Protein AF-A0A8T4YR60-F1 (afdb_monomer_lite)

Radius of gyration: 20.24 Å; chains: 1; bounding box: 49×43×58 Å

Sequence (346 aa):
HLSTAISYYKVLTPQVLDALEYLKEKTPQYSIIATSGPYKRGGEGGGNSYGWWIEGFADRKCVATAYLRFLTYYDEREIAKKANILFSGTDVILNDFVMVGETFHAGVGNPEIGVNIGDFYESLLFFADDQTIITYDQGENITLKSIKDPFATRNSDNGSCVNVSYTLRNSLNLVKSIRILSNSTVEVSFEVPQANITKIFVPLFKSDFVDLKNCFKKSNTEIELEMITPMRAYVRLNMYVDYSGMVDVYVRPASEKERDFAILIFSNPDRALIRLRFVLPKLVDAFSSQVRYFNAYNLIKDLKIDYIMINVNRRRELEWFNCDKRNFSEVYENDEVAIFKVSLQS

Secondary structure (DSSP, 8-state):
-HHHHHHHH----HHHHHHHHHHHHHS-TT-EEEE---S-TT-TT-THHHHHHHHHTS--EEEE---GGG--SHHHHHHHHHHHHHTT-SEEEE-SSEEEEE-TTSSEEEEEEEEE-SSSEEEEEEEETTT-EEEETT--EEEGGGSSS-EEE---STT-EEEEEEEETTTEEEEEEEEEEETTEEEEEEE--S--EEEEEEEEEE-SSSEEEEEEEEETTEEEEEEE-TT--EEEEEEEEE-SSEEEEEEPPP-SS--EEEEEEEE--TT-EEEEEEE----S--S----EEEEHHHHHHHHT--EEEEETT-HHHHHHHHH-TTTEEEEEE-SSEEEEEE----

pLDDT: mean 87.58, std 12.61, range [34.94, 98.69]

Foldseek 3Di:
DVVVVVVVLPQDDVQLVVVLVCLQPPPDLAFEEEEQGFPDQVSRQVQVSSQCCNCPPSVYHYQYAHQLVVPDDPVNLVSNVLSLQLLQEQKWKAAQFKIWHALPLFQWPGIWIFTDQPRHTFTWKGWGQVPWWWAAPVRDIDGNNNQPDWDKDDDPPQSQKIWIWGDHPNFWTWIWMWGDPFNFKIKTKIFGQAGRTFKIKIWMFTDLNKFWPFWDPPDLFKIWTWIAGSVRDIKIKMKGKDWPADKGKDADGGDNPDGTGMMIMGGPQGRIMIMIMMGIDRNDDGPDGRMDMDGSLVSCVVVVHFKYKYFVVVVRSVSSLVSPPVQWDFPDDDNTMTMIGGDDDD

Structure (mmCIF, N/CA/C/O backbone):
data_AF-A0A8T4YR60-F1
#
_entry.id   AF-A0A8T4YR60-F1
#
loop_
_atom_site.group_PDB
_atom_site.id
_atom_site.type_symbol
_atom_site.label_atom_id
_atom_site.label_alt_id
_atom_site.label_comp_id
_atom_site.label_asym_id
_atom_site.label_entity_id
_atom_site.label_seq_id
_atom_site.pdbx_PDB_ins_code
_atom_site.Cartn_x
_atom_site.Cartn_y
_atom_site.Cartn_z
_atom_site.occupancy
_atom_site.B_iso_or_equiv
_atom_site.auth_seq_id
_atom_site.auth_comp_id
_atom_site.auth_asym_id
_atom_site.auth_atom_id
_atom_site.pdbx_PDB_model_num
ATOM 1 N N . HIS A 1 1 ? 16.837 -4.556 27.300 1.00 43.66 1 HIS A N 1
ATOM 2 C CA . HIS A 1 1 ? 15.677 -5.458 27.131 1.00 43.66 1 HIS A CA 1
ATOM 3 C C . HIS A 1 1 ? 14.407 -4.935 27.806 1.00 43.66 1 HIS A C 1
ATOM 5 O O . HIS A 1 1 ? 13.407 -4.833 27.111 1.00 43.66 1 HIS A O 1
ATOM 11 N N . LEU A 1 2 ? 14.419 -4.528 29.087 1.00 34.94 2 LEU A N 1
ATOM 12 C CA . LEU A 1 2 ? 13.216 -3.985 29.753 1.00 34.94 2 LEU A CA 1
ATOM 13 C C . LEU A 1 2 ? 12.741 -2.632 29.178 1.00 34.94 2 LEU A C 1
ATOM 15 O O . LEU A 1 2 ? 11.549 -2.427 28.989 1.00 34.94 2 LEU A O 1
ATOM 19 N N . SER A 1 3 ? 13.665 -1.730 28.831 1.00 37.44 3 SER A N 1
ATOM 20 C CA . SER A 1 3 ? 13.348 -0.424 28.223 1.00 37.44 3 SER A CA 1
ATOM 21 C C . SER A 1 3 ? 12.667 -0.542 26.853 1.00 37.44 3 SER A C 1
ATOM 23 O O . SER A 1 3 ? 11.757 0.223 26.553 1.00 37.44 3 SER A O 1
ATOM 25 N N . THR A 1 4 ? 13.060 -1.538 26.053 1.00 46.31 4 THR A N 1
ATOM 26 C CA . THR A 1 4 ? 12.449 -1.868 24.755 1.00 46.31 4 THR A CA 1
ATOM 27 C C . THR A 1 4 ? 11.047 -2.462 24.914 1.00 46.31 4 THR A C 1
ATOM 29 O O . THR A 1 4 ? 10.175 -2.208 24.092 1.00 46.31 4 THR A O 1
ATOM 32 N N . ALA A 1 5 ? 10.805 -3.225 25.986 1.00 40.12 5 ALA A N 1
ATOM 33 C CA . ALA A 1 5 ? 9.469 -3.716 26.313 1.00 40.12 5 ALA A CA 1
ATOM 34 C C . ALA A 1 5 ? 8.557 -2.567 26.784 1.00 40.12 5 ALA A C 1
ATOM 36 O O . ALA A 1 5 ? 7.432 -2.446 26.313 1.00 40.12 5 ALA A O 1
ATOM 37 N N . ILE A 1 6 ? 9.050 -1.663 27.640 1.00 48.44 6 ILE A N 1
ATOM 38 C CA . ILE A 1 6 ? 8.280 -0.504 28.130 1.00 48.44 6 ILE A CA 1
ATOM 39 C C . ILE A 1 6 ? 7.877 0.439 26.981 1.00 48.44 6 ILE A C 1
ATOM 41 O O . ILE A 1 6 ? 6.740 0.904 26.949 1.00 48.44 6 ILE A O 1
ATOM 45 N N . SER A 1 7 ? 8.756 0.698 26.005 1.00 51.03 7 SER A N 1
ATOM 46 C CA . SER A 1 7 ? 8.408 1.518 24.830 1.00 51.03 7 SER A CA 1
ATOM 47 C C . SER A 1 7 ? 7.420 0.831 23.875 1.00 51.03 7 SER A C 1
ATOM 49 O O . SER A 1 7 ? 6.633 1.510 23.206 1.00 51.03 7 SER A O 1
ATOM 51 N N . TYR A 1 8 ? 7.417 -0.506 23.836 1.00 48.44 8 TYR A N 1
ATOM 52 C CA . TYR A 1 8 ? 6.426 -1.292 23.102 1.00 48.44 8 TYR A CA 1
ATOM 53 C C . TYR A 1 8 ? 5.028 -1.152 23.732 1.00 48.44 8 TYR A C 1
ATOM 55 O O . TYR A 1 8 ? 4.068 -0.878 23.015 1.00 48.44 8 TYR A O 1
ATOM 63 N N . TYR A 1 9 ? 4.931 -1.209 25.068 1.00 52.56 9 TYR A N 1
ATOM 64 C CA . TYR A 1 9 ? 3.665 -1.078 25.810 1.00 52.56 9 TYR A CA 1
ATOM 65 C C . TYR A 1 9 ? 3.170 0.365 25.999 1.00 52.56 9 TYR A C 1
ATOM 67 O O . TYR A 1 9 ? 1.988 0.569 26.276 1.00 52.56 9 TYR A O 1
ATOM 75 N N . LYS A 1 10 ? 4.017 1.388 25.808 1.00 65.25 10 LYS A N 1
ATOM 76 C CA . LYS A 1 10 ? 3.586 2.798 25.797 1.00 65.25 10 LYS A CA 1
ATOM 77 C C . LYS A 1 10 ? 2.923 3.132 24.453 1.00 65.25 10 LYS A C 1
ATOM 79 O O . LYS A 1 10 ? 3.523 3.739 23.565 1.00 65.25 10 LYS A O 1
ATOM 84 N N . VAL A 1 11 ? 1.711 2.614 24.263 1.00 65.44 11 VAL A N 1
ATOM 85 C CA . VAL A 1 11 ? 0.865 2.857 23.080 1.00 65.44 11 VAL A CA 1
ATOM 86 C C . VAL A 1 11 ? 0.078 4.161 23.231 1.00 65.44 11 VAL A C 1
ATOM 88 O O . VAL A 1 11 ? -0.116 4.864 22.249 1.00 65.44 11 VAL A O 1
ATOM 91 N N . LEU A 1 12 ? -0.309 4.513 24.460 1.00 79.38 12 LEU A N 1
ATOM 92 C CA . LEU A 1 12 ? -1.018 5.752 24.769 1.00 79.38 12 LEU A CA 1
ATOM 93 C C . LEU A 1 12 ? -0.034 6.900 25.001 1.00 79.38 12 LEU A C 1
ATOM 95 O O . LEU A 1 12 ? 0.521 7.067 26.092 1.00 79.38 12 LEU A O 1
ATOM 99 N N . THR A 1 13 ? 0.202 7.684 23.960 1.00 88.88 13 THR A N 1
ATOM 100 C CA . THR A 1 13 ? 0.736 9.041 24.092 1.00 88.88 13 THR A CA 1
ATOM 101 C C . THR A 1 13 ? -0.398 9.995 24.495 1.00 88.88 13 THR A C 1
ATOM 103 O O . THR A 1 13 ? -1.572 9.635 24.361 1.00 88.88 13 THR A O 1
ATOM 106 N N . PRO A 1 14 ? -0.095 11.211 24.986 1.00 92.25 14 PRO A N 1
ATOM 107 C CA . PRO A 1 14 ? -1.121 12.231 25.207 1.00 92.25 14 PRO A CA 1
ATOM 108 C C . PRO A 1 14 ? -1.979 12.499 23.961 1.00 92.25 14 PRO A C 1
ATOM 110 O O . PRO A 1 14 ? -3.183 12.677 24.079 1.00 92.25 14 PRO A O 1
ATOM 113 N N . GLN A 1 15 ? -1.375 12.451 22.773 1.00 94.62 15 GLN A N 1
ATOM 114 C CA . GLN A 1 15 ? -2.047 12.641 21.488 1.00 94.62 15 GLN A C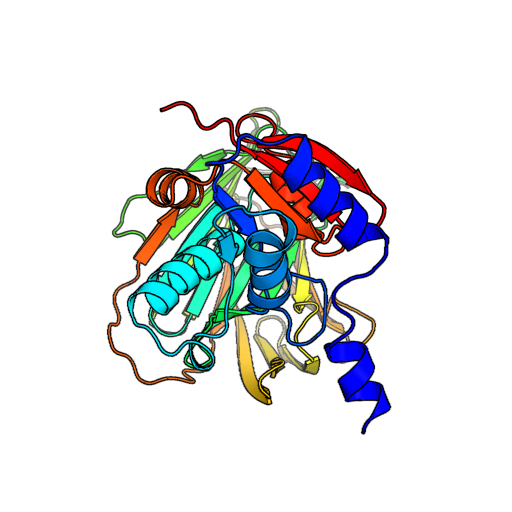A 1
ATOM 115 C C . GLN A 1 15 ? -3.031 11.505 21.183 1.00 94.62 15 GLN A C 1
ATOM 117 O O . GLN A 1 15 ? -4.158 11.747 20.759 1.00 94.62 15 GLN A O 1
ATOM 122 N N . VAL A 1 16 ? -2.638 10.252 21.423 1.00 93.31 16 VAL A N 1
ATOM 123 C CA . VAL A 1 16 ? -3.553 9.113 21.254 1.00 93.31 16 VAL A CA 1
ATOM 124 C C . VAL A 1 16 ? -4.690 9.176 22.275 1.00 93.31 16 VAL A C 1
ATOM 126 O O . VAL A 1 16 ? -5.826 8.870 21.927 1.00 93.31 16 VAL A O 1
ATOM 129 N N . LEU A 1 17 ? -4.413 9.590 23.517 1.00 94.69 17 LEU A N 1
ATOM 130 C CA . LEU A 1 17 ? -5.443 9.733 24.548 1.00 94.69 17 LEU A CA 1
ATOM 131 C C . LEU A 1 17 ? -6.484 10.801 24.178 1.00 94.69 17 LEU A C 1
ATOM 133 O O . LEU A 1 17 ? -7.673 10.515 24.253 1.00 94.69 17 LEU A O 1
ATOM 137 N N . ASP A 1 18 ? -6.047 11.972 23.710 1.00 97.00 18 ASP A N 1
ATOM 138 C CA . ASP A 1 18 ? -6.938 13.048 23.245 1.00 97.00 18 ASP A CA 1
ATOM 139 C C . ASP A 1 18 ? -7.837 12.579 22.082 1.00 97.00 18 ASP A C 1
ATOM 141 O O . ASP A 1 18 ? -9.048 12.801 22.073 1.00 97.00 18 ASP A O 1
ATOM 145 N N . ALA A 1 19 ? -7.283 11.806 21.141 1.00 97.38 19 ALA A N 1
ATOM 146 C CA . ALA A 1 19 ? -8.063 11.211 20.056 1.00 97.38 19 ALA A CA 1
ATOM 147 C C . ALA A 1 19 ? -9.109 10.192 20.559 1.00 97.38 19 ALA A C 1
ATOM 149 O O . ALA A 1 19 ? -10.226 10.123 20.040 1.00 97.38 19 ALA A O 1
ATOM 150 N N . LEU A 1 20 ? -8.775 9.396 21.580 1.00 97.38 20 LEU A N 1
ATOM 151 C CA . LEU A 1 20 ? -9.711 8.453 22.199 1.00 97.38 20 LEU A CA 1
ATOM 152 C C . LEU A 1 20 ? -10.821 9.173 22.981 1.00 97.38 20 LEU A C 1
ATOM 154 O O . LEU A 1 20 ? -11.972 8.732 22.945 1.00 97.38 20 LEU A O 1
ATOM 158 N N . GLU A 1 21 ? -10.506 10.282 23.655 1.00 97.94 21 GLU A N 1
ATOM 159 C CA . GLU A 1 21 ? -11.496 11.158 24.296 1.00 97.94 21 GLU A CA 1
ATOM 160 C C . GLU A 1 21 ? -12.444 11.763 23.257 1.00 97.94 21 GLU A C 1
ATOM 162 O O . GLU A 1 21 ? -13.665 11.686 23.421 1.00 97.94 21 GLU A O 1
ATOM 167 N N . TYR A 1 22 ? -11.915 12.238 22.125 1.00 98.44 22 TYR A N 1
ATOM 168 C CA . TYR A 1 22 ? -12.739 12.679 21.003 1.00 98.44 22 TYR A CA 1
ATOM 169 C C . TYR A 1 22 ? -13.700 11.577 20.535 1.00 98.44 22 TYR A C 1
ATOM 171 O O . TYR A 1 22 ? -14.902 11.825 20.412 1.00 98.44 22 TYR A O 1
ATOM 179 N N . LEU A 1 23 ? -13.212 10.349 20.307 1.00 98.25 23 LEU A N 1
ATOM 180 C CA . LEU A 1 23 ? -14.073 9.232 19.904 1.00 98.25 23 LEU A CA 1
ATOM 181 C C . LEU A 1 23 ? -15.193 8.997 20.922 1.00 98.25 23 LEU A C 1
ATOM 183 O O . LEU A 1 23 ? -16.357 8.864 20.539 1.00 98.25 23 LEU A O 1
ATOM 187 N N . LYS A 1 24 ? -14.859 9.001 22.212 1.00 98.06 24 LYS A N 1
ATOM 188 C CA . LYS A 1 24 ? -15.808 8.780 23.302 1.00 98.06 24 LYS A CA 1
ATOM 189 C C . LYS A 1 24 ? -16.906 9.841 23.362 1.00 98.06 24 LYS A C 1
ATOM 191 O O . LYS A 1 24 ? -18.072 9.496 23.553 1.00 98.06 24 LYS A O 1
ATOM 196 N N . GLU A 1 25 ? -16.542 11.111 23.207 1.00 98.12 25 GLU A N 1
ATOM 197 C CA . GLU A 1 25 ? -17.439 12.247 23.440 1.00 98.12 25 GLU A CA 1
ATOM 198 C C . GLU A 1 25 ? -18.157 12.752 22.185 1.00 98.12 25 GLU A C 1
ATOM 200 O O . GLU A 1 25 ? -19.231 13.350 22.289 1.00 98.12 25 GLU A O 1
ATOM 205 N N . LYS A 1 26 ? -17.558 12.573 21.002 1.00 98.19 26 LYS A N 1
ATOM 206 C CA . 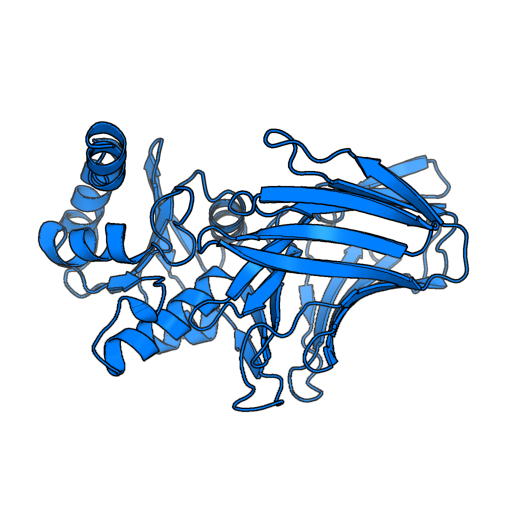LYS A 1 26 ? -18.001 13.214 19.751 1.00 98.19 26 LYS A CA 1
ATOM 207 C C . LYS A 1 26 ? -18.523 12.241 18.699 1.00 98.19 26 LYS A C 1
ATOM 209 O O . LYS A 1 26 ? -19.038 12.689 17.676 1.00 98.19 26 LYS A O 1
ATOM 214 N N . THR A 1 27 ? -18.454 10.931 18.941 1.00 98.19 27 THR A N 1
ATOM 215 C CA . THR A 1 27 ? -19.071 9.923 18.060 1.00 98.19 27 THR A CA 1
ATOM 216 C C . THR A 1 27 ? -20.282 9.264 18.727 1.00 98.19 27 THR A C 1
ATOM 218 O O . THR A 1 27 ? -20.291 9.119 19.952 1.00 98.19 27 THR A O 1
ATOM 221 N N . PRO A 1 28 ? -21.308 8.832 17.970 1.00 97.81 28 PRO A N 1
ATOM 222 C CA . PRO A 1 28 ? -22.412 8.040 18.515 1.00 97.81 28 PRO A CA 1
ATOM 223 C C . PRO A 1 28 ? -21.930 6.771 19.230 1.00 97.81 28 PRO A C 1
ATOM 225 O O . PRO A 1 28 ? -20.992 6.128 18.762 1.00 97.81 28 PRO A O 1
ATOM 228 N N . GLN A 1 29 ? -22.606 6.367 20.310 1.00 95.00 29 GLN A N 1
ATOM 229 C CA . GLN A 1 29 ? -22.195 5.231 21.152 1.00 95.00 29 GLN A CA 1
ATOM 230 C C . GLN A 1 29 ? -22.033 3.911 20.382 1.00 95.00 29 GLN A C 1
ATOM 232 O O . GLN A 1 29 ? -21.133 3.131 20.666 1.00 95.00 29 GLN A O 1
ATOM 237 N N . TYR A 1 30 ? -22.879 3.672 19.381 1.00 96.94 30 TYR A N 1
ATOM 238 C CA . TYR A 1 30 ? -22.865 2.435 18.596 1.00 96.94 30 TYR A CA 1
ATOM 239 C C . TYR A 1 30 ? -21.970 2.498 17.356 1.00 96.94 30 TYR A C 1
ATOM 241 O O . TYR A 1 30 ? -22.046 1.599 16.520 1.00 96.94 30 TYR A O 1
ATOM 249 N N . SER A 1 31 ? -21.151 3.545 17.226 1.00 98.12 31 SER A N 1
ATOM 250 C CA . SER A 1 31 ? -20.260 3.686 16.075 1.00 98.12 31 SER A CA 1
ATOM 251 C C . SER A 1 31 ? -19.199 2.590 16.071 1.00 98.12 31 SER A C 1
ATOM 253 O O . SER A 1 31 ? -18.612 2.285 17.114 1.00 98.12 31 SER A O 1
ATOM 255 N N . ILE A 1 32 ? -18.911 2.041 14.894 1.00 98.50 32 ILE A N 1
ATOM 256 C CA . ILE A 1 32 ? -17.810 1.099 14.688 1.00 98.50 32 ILE A CA 1
ATOM 257 C C . ILE A 1 32 ? -16.599 1.854 14.145 1.00 98.50 32 ILE A C 1
ATOM 259 O O . ILE A 1 32 ? -16.685 2.549 13.129 1.00 98.50 32 ILE A O 1
ATOM 263 N N . ILE A 1 33 ? -15.459 1.694 14.816 1.00 98.50 33 ILE A N 1
ATOM 264 C CA . ILE A 1 33 ? -14.211 2.382 14.479 1.00 98.50 33 ILE A CA 1
ATOM 265 C C . ILE A 1 33 ? -13.226 1.386 13.872 1.00 98.50 33 ILE A C 1
ATOM 267 O O . ILE A 1 33 ? -12.900 0.378 14.500 1.00 98.50 33 ILE A O 1
ATOM 271 N N . ALA A 1 34 ? -12.703 1.670 12.683 1.00 98.25 34 ALA A N 1
ATOM 272 C CA . ALA A 1 34 ? -11.615 0.890 12.105 1.00 98.25 34 ALA A CA 1
ATOM 273 C C . ALA A 1 34 ? -10.247 1.522 12.376 1.00 98.25 34 ALA A C 1
ATOM 275 O O . ALA A 1 34 ? -10.118 2.746 12.366 1.00 98.25 34 ALA A O 1
ATOM 276 N N . THR A 1 35 ? -9.210 0.707 12.579 1.00 97.06 35 THR A N 1
ATOM 277 C CA . THR A 1 35 ? -7.840 1.215 12.748 1.00 97.06 35 THR A CA 1
ATOM 278 C C . THR A 1 35 ? -6.760 0.261 12.240 1.00 97.06 35 THR A C 1
ATOM 280 O O . THR A 1 35 ? -6.847 -0.959 12.390 1.00 97.06 35 THR A O 1
ATOM 283 N N . SER A 1 36 ? -5.698 0.834 11.676 1.00 93.12 36 SER A N 1
ATOM 284 C CA . SER A 1 36 ? -4.462 0.133 11.316 1.00 93.12 36 SER A CA 1
ATOM 285 C C . SER A 1 36 ? -3.388 0.199 12.406 1.00 93.12 36 SER A C 1
ATOM 287 O O . SER A 1 36 ? -2.369 -0.486 12.303 1.00 93.12 36 SER A O 1
ATOM 289 N N . GLY A 1 37 ? -3.626 0.968 13.475 1.00 89.94 37 GLY A N 1
ATOM 290 C CA . GLY A 1 37 ? -2.743 1.058 14.634 1.00 89.94 37 GLY A CA 1
ATOM 291 C C . GLY A 1 37 ? -1.618 2.090 14.519 1.00 89.94 37 GLY A C 1
ATOM 292 O O . GLY A 1 37 ? -1.566 2.895 13.583 1.00 89.94 37 GLY A O 1
ATOM 293 N N . PRO A 1 38 ? -0.676 2.072 15.476 1.00 87.06 38 PRO A N 1
ATOM 294 C CA . PRO A 1 38 ? 0.420 3.027 15.527 1.00 87.06 38 PRO A CA 1
ATOM 295 C C . PRO A 1 38 ? 1.409 2.821 14.374 1.00 87.06 38 PRO A C 1
ATOM 297 O O . PRO A 1 38 ? 1.511 1.738 13.787 1.00 87.06 38 PRO A O 1
ATOM 300 N N . TYR A 1 39 ? 2.201 3.854 14.092 1.00 82.62 39 TYR A N 1
ATOM 301 C CA . TYR A 1 39 ? 3.357 3.759 13.203 1.00 82.62 39 TYR A CA 1
ATOM 302 C C . TYR A 1 39 ? 4.584 3.266 13.988 1.00 82.62 39 TYR A C 1
ATOM 304 O O . TYR A 1 39 ? 5.411 4.043 14.463 1.00 82.62 39 TYR A O 1
ATOM 312 N N . LYS A 1 40 ? 4.670 1.950 14.203 1.00 77.19 40 LYS A N 1
ATOM 313 C CA . LYS A 1 40 ? 5.789 1.298 14.904 1.00 77.19 40 LYS A CA 1
ATOM 314 C C . LYS A 1 40 ? 6.308 0.128 14.074 1.00 77.19 40 LYS A C 1
ATOM 316 O O . LYS A 1 40 ? 5.535 -0.557 13.414 1.00 77.19 40 LYS A O 1
ATOM 321 N N . ARG A 1 41 ? 7.614 -0.136 14.129 1.00 67.06 41 ARG A N 1
ATOM 322 C CA . ARG A 1 41 ? 8.210 -1.313 13.481 1.00 67.06 41 ARG A CA 1
ATOM 323 C C . ARG A 1 41 ? 7.619 -2.595 14.085 1.00 67.06 41 ARG A C 1
ATOM 325 O O . ARG A 1 41 ? 7.610 -2.737 15.306 1.00 67.06 41 ARG A O 1
ATOM 332 N N . GLY A 1 42 ? 7.110 -3.496 13.241 1.00 62.22 42 GLY A N 1
ATOM 333 C CA . GLY A 1 42 ? 6.258 -4.615 13.680 1.00 62.22 42 GLY A CA 1
ATOM 334 C C . GLY A 1 42 ? 4.817 -4.221 14.001 1.00 62.22 42 GLY A C 1
ATOM 335 O O . GLY A 1 42 ? 4.153 -4.924 14.756 1.00 62.22 42 GLY A O 1
ATOM 336 N N . GLY A 1 43 ? 4.370 -3.075 13.481 1.00 57.97 43 GLY A N 1
ATOM 337 C CA . GLY A 1 43 ? 3.017 -2.547 13.617 1.00 57.97 43 GLY A CA 1
ATOM 338 C C . GLY A 1 43 ? 2.160 -2.667 12.353 1.00 57.97 43 GLY A C 1
ATOM 339 O O . GLY A 1 43 ? 0.980 -2.324 12.418 1.00 57.97 43 GLY A O 1
ATOM 340 N N . GLU A 1 44 ? 2.680 -3.152 11.217 1.00 60.28 44 GLU A N 1
ATOM 341 C CA . GLU A 1 44 ? 1.805 -3.712 10.170 1.00 60.28 44 GLU A CA 1
ATOM 342 C C . GLU A 1 44 ? 1.059 -4.894 10.799 1.00 60.28 44 GLU A C 1
ATOM 344 O O . GLU A 1 44 ? 1.680 -5.718 11.447 1.00 60.28 44 GLU A O 1
ATOM 349 N N . GLY A 1 45 ? -0.275 -4.916 10.784 1.00 61.19 45 GLY A N 1
ATOM 350 C CA . GLY A 1 45 ? -1.019 -5.886 11.604 1.00 61.19 45 GLY A CA 1
ATOM 351 C C . GLY A 1 45 ? -0.921 -5.651 13.125 1.00 61.19 45 GLY A C 1
ATOM 352 O O . GLY A 1 45 ? -1.190 -6.556 13.909 1.00 61.19 45 GLY A O 1
ATOM 353 N N . GLY A 1 46 ? -0.528 -4.453 13.572 1.00 73.50 46 GLY A N 1
ATOM 354 C CA . GLY A 1 46 ? -0.495 -4.040 14.982 1.00 73.50 46 GLY A CA 1
ATOM 355 C C . GLY A 1 46 ? -1.706 -3.211 15.426 1.00 73.50 46 GLY A C 1
ATOM 356 O O . GLY A 1 46 ? -1.700 -2.688 16.546 1.00 73.50 46 GLY A O 1
ATOM 357 N N . GLY A 1 47 ? -2.728 -3.074 14.572 1.00 74.12 47 GLY A N 1
ATOM 358 C CA . GLY A 1 47 ? -3.971 -2.338 14.825 1.00 74.12 47 GLY A CA 1
ATOM 359 C C . GLY A 1 47 ? -4.613 -2.650 16.168 1.00 74.12 47 GLY A C 1
ATOM 360 O O . GLY A 1 47 ? -5.061 -1.732 16.852 1.00 74.12 47 GLY A O 1
ATOM 361 N N . ASN A 1 48 ? -4.566 -3.915 16.595 1.00 83.12 48 ASN A N 1
ATOM 362 C CA . ASN A 1 48 ? -5.076 -4.366 17.894 1.00 83.12 48 ASN A CA 1
ATOM 363 C C . ASN A 1 48 ? -4.589 -3.527 19.082 1.00 83.12 48 ASN A C 1
ATOM 365 O O . ASN A 1 48 ? -5.318 -3.370 20.056 1.00 83.12 48 ASN A O 1
ATOM 369 N N . SER A 1 49 ? -3.387 -2.951 19.002 1.00 86.12 49 SER A N 1
ATOM 370 C CA . SER A 1 49 ? -2.871 -2.095 20.071 1.00 86.12 49 SER A CA 1
ATOM 371 C C . SER A 1 49 ? -3.692 -0.817 20.267 1.00 86.12 49 SER A C 1
ATOM 373 O O . SER A 1 49 ? -3.911 -0.437 21.412 1.00 86.12 49 SER A O 1
ATOM 375 N N . TYR A 1 50 ? -4.183 -0.175 19.200 1.00 91.69 50 TYR A N 1
ATOM 376 C CA . TYR A 1 50 ? -5.184 0.896 19.312 1.00 91.69 50 TYR A CA 1
ATOM 377 C C . TYR A 1 50 ? -6.584 0.321 19.547 1.00 91.69 50 TYR A C 1
ATOM 379 O O . TYR A 1 50 ? -7.332 0.878 20.347 1.00 91.69 50 TYR A O 1
ATOM 387 N N . GLY A 1 51 ? -6.912 -0.818 18.927 1.00 92.56 51 GLY A N 1
ATOM 388 C CA . GLY A 1 51 ? -8.215 -1.474 19.065 1.00 92.56 51 GLY A CA 1
ATOM 389 C C . GLY A 1 51 ? -8.632 -1.728 20.516 1.00 92.56 51 GLY A C 1
ATOM 390 O O . GLY A 1 51 ? -9.736 -1.354 20.898 1.00 92.56 51 GLY A O 1
ATOM 391 N N . TRP A 1 52 ? -7.727 -2.238 21.361 1.00 90.88 52 TRP A N 1
ATOM 392 C CA . TRP A 1 52 ? -8.009 -2.456 22.787 1.00 90.88 52 TRP A CA 1
ATOM 393 C C . TRP A 1 52 ? -8.400 -1.182 23.540 1.00 90.88 52 TRP A C 1
ATOM 395 O O . TRP A 1 52 ? -9.245 -1.226 24.432 1.00 90.88 52 TRP A O 1
ATOM 405 N N . TRP A 1 53 ? -7.802 -0.040 23.196 1.00 93.88 53 TRP A N 1
ATOM 406 C CA . TRP A 1 53 ? -8.119 1.234 23.841 1.00 93.88 53 TRP A CA 1
ATOM 407 C C . TRP A 1 53 ? -9.385 1.871 23.277 1.00 93.88 53 TRP A C 1
ATOM 409 O O . TRP A 1 53 ? -10.138 2.487 24.026 1.00 93.88 53 TRP A O 1
ATOM 419 N N . ILE A 1 54 ? -9.664 1.688 21.988 1.00 96.50 54 ILE A N 1
ATOM 420 C CA . ILE A 1 54 ? -10.936 2.103 21.390 1.00 96.50 54 ILE A CA 1
ATOM 421 C C . ILE A 1 54 ? -12.099 1.366 22.075 1.00 96.50 54 ILE A C 1
ATOM 423 O O . ILE A 1 54 ? -13.064 2.000 22.500 1.00 96.50 54 ILE A O 1
ATOM 427 N N . GLU A 1 55 ? -11.978 0.051 22.258 1.00 95.75 55 GLU A N 1
ATOM 428 C CA . GLU A 1 55 ? -13.016 -0.752 22.912 1.00 95.75 55 GLU A CA 1
ATOM 429 C C . GLU A 1 55 ? -13.089 -0.487 24.417 1.00 95.75 55 GLU A C 1
ATOM 431 O O . GLU A 1 55 ? -14.169 -0.246 24.947 1.00 95.75 55 GLU A O 1
ATOM 436 N N . GLY A 1 56 ? -11.949 -0.479 25.111 1.00 94.25 56 GLY A N 1
ATOM 437 C CA . GLY A 1 56 ? -11.919 -0.370 26.570 1.00 94.25 56 GLY A CA 1
ATOM 438 C C . GLY A 1 56 ? -12.097 1.048 27.120 1.00 94.25 56 GLY A C 1
ATOM 439 O O . GLY A 1 56 ? -12.746 1.225 28.148 1.00 94.25 56 GLY A O 1
ATOM 440 N N . PHE A 1 57 ? -11.506 2.064 26.482 1.00 95.06 57 PHE A N 1
ATOM 441 C CA . PHE A 1 57 ? -11.531 3.448 26.980 1.00 95.06 57 PHE A CA 1
ATOM 442 C C . PHE A 1 57 ? -12.612 4.294 26.305 1.00 95.06 57 PHE A C 1
ATOM 444 O O . PHE A 1 57 ? -13.357 5.002 26.994 1.00 95.06 57 PHE A O 1
ATOM 451 N N . ALA A 1 58 ? -12.686 4.235 24.971 1.00 96.62 58 ALA A N 1
ATOM 452 C CA . ALA A 1 58 ? -13.654 5.021 24.210 1.00 96.62 58 ALA A CA 1
ATOM 453 C C . ALA A 1 58 ? -15.049 4.375 24.160 1.00 96.62 58 ALA A C 1
ATOM 455 O O . ALA A 1 58 ? -16.001 5.055 23.779 1.00 96.62 58 ALA A O 1
ATOM 456 N N . ASP A 1 59 ? -15.181 3.114 24.592 1.00 97.06 59 ASP A N 1
ATOM 457 C CA . ASP A 1 59 ? -16.433 2.345 24.596 1.00 97.06 59 ASP A CA 1
ATOM 458 C C . ASP A 1 59 ? -17.066 2.301 23.194 1.00 97.06 59 ASP A C 1
ATOM 460 O O . ASP A 1 59 ? -18.221 2.679 22.983 1.00 97.06 59 ASP A O 1
ATOM 464 N N . ARG A 1 60 ? -16.259 1.937 22.187 1.00 97.94 60 ARG A N 1
ATOM 465 C CA . ARG A 1 60 ? -16.691 1.755 20.793 1.00 97.94 60 ARG A CA 1
ATOM 466 C C . ARG A 1 60 ? -16.217 0.417 20.262 1.00 97.94 60 ARG A C 1
ATOM 468 O O . ARG A 1 60 ? -15.081 0.031 20.502 1.00 97.94 60 ARG A O 1
ATOM 475 N N . LYS A 1 61 ? -17.049 -0.260 19.470 1.00 97.19 61 LYS A N 1
ATOM 476 C CA . LYS A 1 61 ? -16.634 -1.491 18.786 1.00 97.19 61 LYS A CA 1
ATOM 477 C C . LYS A 1 61 ? -15.506 -1.186 17.801 1.00 97.19 61 LYS A C 1
ATOM 479 O O . LYS A 1 61 ? -15.604 -0.207 17.054 1.00 97.19 61 LYS A O 1
ATOM 484 N N . CYS A 1 62 ? -14.486 -2.043 17.746 1.00 96.88 62 CYS A N 1
ATOM 485 C CA . CYS A 1 62 ? -13.354 -1.836 16.856 1.00 96.88 62 CYS A CA 1
ATOM 486 C C . CYS A 1 62 ? -13.223 -2.912 15.767 1.00 96.88 62 CYS A C 1
ATOM 488 O O . CYS A 1 62 ? -13.546 -4.084 15.950 1.00 96.88 62 CYS A O 1
ATOM 490 N N . VAL A 1 63 ? -12.730 -2.489 14.604 1.00 97.38 63 VAL A N 1
ATOM 491 C CA . VAL A 1 63 ? -12.246 -3.344 13.519 1.00 97.38 63 VAL A CA 1
ATOM 492 C C . VAL A 1 63 ? -10.775 -3.009 13.295 1.00 97.38 63 VAL A C 1
ATOM 494 O O . VAL A 1 63 ? -10.440 -1.987 12.700 1.00 97.38 63 VAL A O 1
ATOM 497 N N . ALA A 1 64 ? -9.879 -3.854 13.788 1.00 95.50 64 ALA A N 1
ATOM 498 C CA . ALA A 1 64 ? -8.453 -3.556 13.801 1.00 95.50 64 ALA A CA 1
ATOM 499 C C . ALA A 1 64 ? -7.643 -4.522 12.933 1.00 95.50 64 ALA A C 1
ATOM 501 O O . ALA A 1 64 ? -7.973 -5.705 12.820 1.00 95.50 64 ALA A O 1
ATOM 502 N N . THR A 1 65 ? -6.558 -4.023 12.334 1.00 94.19 65 THR A N 1
ATOM 503 C CA . THR A 1 65 ? -5.555 -4.898 11.715 1.00 94.19 65 THR A CA 1
ATOM 504 C C . THR A 1 65 ? -4.861 -5.746 12.781 1.00 94.19 65 THR A C 1
ATOM 506 O O . THR A 1 65 ? -4.604 -5.287 13.899 1.00 94.19 65 THR A O 1
ATOM 509 N N . ALA A 1 66 ? -4.539 -6.992 12.438 1.00 91.50 66 ALA A N 1
ATOM 510 C CA . ALA A 1 66 ? -3.882 -7.921 13.350 1.00 91.50 66 ALA A CA 1
ATOM 511 C C . ALA A 1 66 ? -3.026 -8.951 12.607 1.00 91.50 66 ALA A C 1
ATOM 513 O O . ALA A 1 66 ? -3.449 -9.490 11.580 1.00 91.50 66 ALA A O 1
ATOM 514 N N . TYR A 1 67 ? -1.891 -9.330 13.192 1.00 90.25 67 TYR A N 1
ATOM 515 C CA . TYR A 1 67 ? -1.266 -10.623 12.915 1.00 90.25 67 TYR A CA 1
ATOM 516 C C . TYR A 1 67 ? -2.161 -11.743 13.459 1.00 90.25 67 TYR A C 1
ATOM 518 O O . TYR A 1 67 ? -2.382 -11.848 14.671 1.00 90.25 67 TYR A O 1
ATOM 526 N N . LEU A 1 68 ? -2.692 -12.592 12.573 1.00 91.38 68 LEU A N 1
ATOM 527 C CA . LEU A 1 68 ? -3.724 -13.562 12.958 1.00 91.38 68 LEU A CA 1
ATOM 528 C C . LEU A 1 68 ? -3.216 -14.636 13.927 1.00 91.38 68 LEU A C 1
ATOM 530 O O . LEU A 1 68 ? -4.044 -15.306 14.540 1.00 91.38 68 LEU A O 1
ATOM 534 N N . ARG A 1 69 ? -1.895 -14.819 14.077 1.00 87.88 69 ARG A N 1
ATOM 535 C CA . ARG A 1 69 ? -1.318 -15.732 15.078 1.00 87.88 69 ARG A CA 1
ATOM 536 C C . ARG A 1 69 ? -1.523 -15.270 16.522 1.00 87.88 69 ARG A C 1
ATOM 538 O O . ARG A 1 69 ? -1.377 -16.081 17.429 1.00 87.88 69 ARG A O 1
ATOM 545 N N . PHE A 1 70 ? -1.830 -13.990 16.742 1.00 87.62 70 PHE A N 1
ATOM 546 C CA . PHE A 1 70 ? -2.100 -13.438 18.075 1.00 87.62 70 PHE A CA 1
ATOM 547 C C . PHE A 1 70 ? -3.586 -13.450 18.443 1.00 87.62 70 PHE A C 1
ATOM 549 O O . PHE A 1 70 ? -3.942 -13.033 19.541 1.00 87.62 70 PHE A O 1
ATOM 556 N N . LEU A 1 71 ? -4.448 -13.927 17.544 1.00 90.94 71 LEU A N 1
ATOM 557 C CA . LEU A 1 71 ? -5.887 -14.022 17.756 1.00 90.94 71 LEU A CA 1
ATOM 558 C C . LEU A 1 71 ? -6.287 -15.480 17.954 1.00 90.94 71 LEU A C 1
ATOM 560 O O . LEU A 1 71 ? -5.911 -16.352 17.168 1.00 90.94 71 LEU A O 1
ATOM 564 N N . THR A 1 72 ? -7.061 -15.738 19.007 1.00 90.44 72 THR A N 1
ATOM 565 C CA . THR A 1 72 ? -7.476 -17.103 19.364 1.00 90.44 72 THR A CA 1
ATOM 566 C C . THR A 1 72 ? -8.799 -17.469 18.701 1.00 90.44 72 THR A C 1
ATOM 568 O O . THR A 1 72 ? -8.958 -18.595 18.225 1.00 90.44 72 THR A O 1
ATOM 571 N N . TYR A 1 73 ? -9.743 -16.528 18.634 1.00 92.06 73 TYR A N 1
ATOM 572 C CA . TYR A 1 73 ? -11.103 -16.811 18.189 1.00 92.06 73 TYR A CA 1
ATOM 573 C C . TYR A 1 73 ? -11.267 -16.645 16.675 1.00 92.06 73 TYR A C 1
ATOM 575 O O . TYR A 1 73 ? -10.638 -15.803 16.032 1.00 92.06 73 TYR A O 1
ATOM 583 N N . TYR A 1 74 ? -12.088 -17.509 16.076 1.00 93.38 74 TYR A N 1
ATOM 584 C CA . TYR A 1 74 ? -12.263 -17.562 14.623 1.00 93.38 74 TYR A CA 1
ATOM 585 C C . TYR A 1 74 ? -12.883 -16.275 14.066 1.00 93.38 74 TYR A C 1
ATOM 587 O O . TYR A 1 74 ? -12.408 -15.741 13.070 1.00 93.38 74 TYR A O 1
ATOM 595 N N . ASP A 1 75 ? -13.917 -15.765 14.722 1.00 93.69 75 ASP A N 1
ATOM 596 C CA . ASP A 1 75 ? -14.610 -14.531 14.363 1.00 93.69 75 ASP A CA 1
ATOM 597 C C . ASP A 1 75 ? -13.696 -13.301 14.447 1.00 93.69 75 ASP A C 1
ATOM 599 O O . ASP A 1 75 ? -13.674 -12.503 13.508 1.00 93.69 75 ASP A O 1
ATOM 603 N N . GLU A 1 76 ? -12.867 -13.194 15.491 1.00 92.19 76 GLU A N 1
ATOM 604 C CA . GLU A 1 76 ? -11.826 -12.159 15.584 1.00 92.19 76 GLU A CA 1
ATOM 605 C C . GLU A 1 76 ? -10.856 -12.235 14.400 1.00 92.19 76 GLU A C 1
ATOM 607 O O . GLU A 1 76 ? -10.541 -11.221 13.773 1.00 92.19 76 GLU A O 1
ATOM 612 N N . ARG A 1 77 ? -10.406 -13.447 14.045 1.00 94.12 77 ARG A N 1
ATOM 613 C CA . ARG A 1 77 ? -9.505 -13.661 12.903 1.00 94.12 77 ARG A CA 1
ATOM 614 C C . ARG A 1 77 ? -10.156 -13.268 11.580 1.00 94.12 77 ARG A C 1
ATOM 616 O O . ARG A 1 77 ? -9.483 -12.684 10.735 1.00 94.12 77 ARG A O 1
ATOM 623 N N . GLU A 1 78 ? -11.439 -13.557 11.379 1.00 94.44 78 GLU A N 1
ATOM 624 C CA . GLU A 1 78 ? -12.155 -13.162 10.161 1.00 94.44 78 GLU A CA 1
ATOM 625 C C . GLU A 1 78 ? -12.338 -11.641 10.058 1.00 94.44 78 GLU A C 1
ATOM 627 O O . GLU A 1 78 ? -12.178 -11.078 8.972 1.00 94.44 78 GLU A O 1
ATOM 632 N N . ILE A 1 79 ? -12.607 -10.955 11.174 1.00 95.06 79 ILE A N 1
ATOM 633 C CA . ILE A 1 79 ? -12.668 -9.485 11.212 1.00 95.06 79 ILE A CA 1
ATOM 634 C C . ILE A 1 79 ? -11.290 -8.893 10.903 1.00 95.06 79 ILE A C 1
ATOM 636 O O . ILE A 1 79 ? -11.176 -8.035 10.026 1.00 95.06 79 ILE A O 1
ATOM 640 N N . ALA A 1 80 ? -10.237 -9.392 11.551 1.00 94.88 80 ALA A N 1
ATOM 641 C CA . ALA A 1 80 ? -8.876 -8.919 11.332 1.00 94.88 80 ALA A CA 1
ATOM 642 C C . ALA A 1 80 ? -8.388 -9.156 9.897 1.00 94.88 80 ALA A C 1
ATOM 644 O O . ALA A 1 80 ? -7.762 -8.274 9.321 1.00 94.88 80 ALA A O 1
ATOM 645 N N . LYS A 1 81 ? -8.718 -10.293 9.266 1.00 94.25 81 LYS A N 1
ATOM 646 C CA . LYS A 1 81 ? -8.422 -10.530 7.839 1.00 94.25 81 LYS A CA 1
ATOM 647 C C . LYS A 1 81 ? -9.010 -9.435 6.955 1.00 94.25 81 LYS A C 1
ATOM 649 O O . LYS A 1 81 ? -8.317 -8.911 6.088 1.00 94.25 81 LYS A O 1
ATOM 654 N N . LYS A 1 82 ? -10.279 -9.083 7.178 1.00 95.62 82 LYS A N 1
ATOM 655 C CA . LYS A 1 82 ? -10.950 -8.027 6.412 1.00 95.62 82 LYS A CA 1
ATOM 656 C C . LYS A 1 82 ? -10.347 -6.652 6.697 1.00 95.62 82 LYS A C 1
ATOM 658 O O . LYS A 1 82 ? -10.170 -5.884 5.760 1.00 95.62 82 LYS A O 1
ATOM 663 N N . ALA A 1 83 ? -9.988 -6.364 7.948 1.00 95.81 83 ALA A N 1
ATOM 664 C CA . ALA A 1 83 ? -9.294 -5.133 8.317 1.00 95.81 83 ALA A CA 1
ATOM 665 C C . ALA A 1 83 ? -7.914 -5.034 7.646 1.00 95.81 83 ALA A C 1
ATOM 667 O O . ALA A 1 83 ? -7.577 -4.000 7.082 1.00 95.81 83 ALA A O 1
ATOM 668 N N . ASN A 1 84 ? -7.139 -6.122 7.648 1.00 94.81 84 ASN A N 1
ATOM 669 C CA . ASN A 1 84 ? -5.835 -6.186 6.990 1.00 94.81 84 ASN A CA 1
ATOM 670 C C . ASN A 1 84 ? -5.964 -5.847 5.501 1.00 94.81 84 ASN A C 1
ATOM 672 O O . ASN A 1 84 ? -5.234 -4.988 5.027 1.00 94.81 84 ASN A O 1
ATOM 676 N N . ILE A 1 85 ? -6.941 -6.448 4.807 1.00 94.69 85 ILE A N 1
ATOM 677 C CA . ILE A 1 85 ? -7.231 -6.158 3.393 1.00 94.69 85 ILE A CA 1
ATOM 678 C C . ILE A 1 85 ? -7.680 -4.701 3.205 1.00 94.69 85 ILE A C 1
ATOM 680 O O . ILE A 1 85 ? -7.201 -4.033 2.295 1.00 94.69 85 ILE A O 1
ATOM 684 N N . LEU A 1 86 ? -8.573 -4.190 4.061 1.00 95.31 86 LEU A N 1
ATOM 685 C CA . LEU A 1 86 ? -9.069 -2.811 3.995 1.00 95.31 86 LEU A CA 1
ATOM 686 C C . LEU A 1 86 ? -7.925 -1.788 4.007 1.00 95.31 86 LEU A C 1
ATOM 688 O O . LEU A 1 86 ? -7.912 -0.868 3.194 1.00 95.31 86 LEU A O 1
ATOM 692 N N . PHE A 1 87 ? -6.964 -1.947 4.917 1.00 94.12 87 PHE A N 1
ATOM 693 C CA . PHE A 1 87 ? -5.850 -1.008 5.057 1.00 94.12 87 PHE A CA 1
ATOM 694 C C . PHE A 1 87 ? -4.703 -1.253 4.064 1.00 94.12 87 PHE A C 1
ATOM 696 O O . PHE A 1 87 ? -3.715 -0.524 4.102 1.00 94.12 87 PHE A O 1
ATOM 703 N N . SER A 1 88 ? -4.818 -2.230 3.157 1.00 92.75 88 SER A N 1
ATOM 704 C CA . SER A 1 88 ? -3.848 -2.442 2.072 1.00 92.75 88 SER A CA 1
ATOM 705 C C . SER A 1 88 ? -4.076 -1.540 0.856 1.00 92.75 88 SER A C 1
ATOM 707 O O . SER A 1 88 ? -3.151 -1.352 0.071 1.00 92.75 88 SER A O 1
ATOM 709 N N . GLY A 1 89 ? -5.275 -0.980 0.679 1.00 92.44 89 GLY A N 1
ATOM 710 C CA . GLY A 1 89 ? -5.579 -0.062 -0.420 1.00 92.44 89 GLY A CA 1
ATOM 711 C C . GLY A 1 89 ? -7.059 -0.038 -0.793 1.00 92.44 89 GLY A C 1
ATOM 712 O O . GLY A 1 89 ? -7.871 -0.772 -0.234 1.00 92.44 89 GLY A O 1
ATOM 713 N N . THR A 1 90 ? -7.415 0.801 -1.768 1.00 91.06 90 THR A N 1
ATOM 714 C CA . THR A 1 90 ? -8.797 0.910 -2.270 1.00 91.06 90 THR A CA 1
ATOM 715 C C . THR A 1 90 ? -9.224 -0.343 -3.027 1.00 91.06 90 THR A C 1
ATOM 717 O O . THR A 1 90 ? -10.320 -0.872 -2.813 1.00 91.06 90 THR A O 1
ATOM 720 N N . ASP A 1 91 ? -8.344 -0.810 -3.907 1.00 90.94 91 ASP A N 1
ATOM 721 C CA . ASP A 1 91 ? -8.524 -1.987 -4.742 1.00 90.94 91 ASP A CA 1
ATOM 722 C C . ASP A 1 91 ? -7.409 -2.978 -4.426 1.00 90.94 91 ASP A C 1
ATOM 724 O O . ASP A 1 91 ? -6.228 -2.663 -4.568 1.00 90.94 91 ASP A O 1
ATOM 728 N N . VAL A 1 92 ? -7.781 -4.176 -3.980 1.00 93.00 92 VAL A N 1
ATOM 729 C CA . VAL A 1 92 ? -6.822 -5.188 -3.534 1.00 93.00 92 VAL A CA 1
ATOM 730 C C . VAL A 1 92 ? -7.030 -6.469 -4.321 1.00 93.00 92 VAL A C 1
ATOM 732 O O . VAL A 1 92 ? -8.127 -7.029 -4.332 1.00 93.00 92 VAL A O 1
ATOM 735 N N . ILE A 1 93 ? -5.966 -6.955 -4.954 1.00 93.00 93 ILE A N 1
ATOM 736 C CA . ILE A 1 93 ? -5.915 -8.289 -5.556 1.00 93.00 93 ILE A CA 1
ATOM 737 C C . ILE A 1 93 ? -4.959 -9.158 -4.757 1.00 93.00 93 ILE A C 1
ATOM 739 O O . ILE A 1 93 ? -3.854 -8.739 -4.421 1.00 93.00 93 ILE A O 1
ATOM 743 N N . LEU A 1 94 ? -5.377 -10.376 -4.435 1.00 93.69 94 LEU A N 1
ATOM 744 C CA . LEU A 1 94 ? -4.547 -11.308 -3.684 1.00 93.69 94 LEU A CA 1
ATOM 745 C C . LEU A 1 94 ? -4.816 -12.755 -4.068 1.00 93.69 94 LEU A C 1
ATOM 747 O O . LEU A 1 94 ? -5.906 -13.120 -4.503 1.00 93.69 94 LEU A O 1
ATOM 751 N N . ASN A 1 95 ? -3.822 -13.595 -3.853 1.00 93.00 95 ASN A N 1
ATOM 752 C CA . ASN A 1 95 ? -3.972 -15.039 -3.722 1.00 93.00 95 ASN A CA 1
ATOM 753 C C . ASN A 1 95 ? -3.298 -15.449 -2.409 1.00 93.00 95 ASN A C 1
ATOM 755 O O . ASN A 1 95 ? -2.905 -14.589 -1.633 1.00 93.00 95 ASN A O 1
ATOM 759 N N . ASP A 1 96 ? -3.115 -16.740 -2.164 1.00 92.25 96 ASP A N 1
ATOM 760 C CA . ASP A 1 96 ? -2.548 -17.206 -0.898 1.00 92.25 96 ASP A CA 1
ATOM 761 C C . ASP A 1 96 ? -1.088 -16.809 -0.634 1.00 92.25 96 ASP A C 1
ATOM 763 O O . ASP A 1 96 ? -0.630 -16.949 0.496 1.00 92.25 96 ASP A O 1
ATOM 767 N N . PHE A 1 97 ? -0.345 -16.310 -1.622 1.00 94.38 97 PHE A N 1
ATOM 768 C CA . PHE A 1 97 ? 1.075 -15.983 -1.477 1.00 94.38 97 PHE A CA 1
ATOM 769 C C . PHE A 1 97 ? 1.375 -14.497 -1.623 1.00 94.38 97 PHE A C 1
ATOM 771 O O . PHE A 1 97 ? 2.317 -14.017 -1.000 1.00 94.38 97 PHE A O 1
ATOM 778 N N . VAL A 1 98 ? 0.635 -13.776 -2.464 1.00 95.06 98 VAL A N 1
ATOM 779 C CA . VAL A 1 98 ? 0.926 -12.377 -2.795 1.00 95.06 98 VAL A CA 1
ATOM 780 C C . VAL A 1 98 ? -0.329 -11.531 -2.718 1.00 95.06 98 VAL A C 1
ATOM 782 O O . VAL A 1 98 ? -1.435 -11.999 -2.994 1.00 95.06 98 VAL A O 1
ATOM 785 N N . MET A 1 99 ? -0.132 -10.265 -2.377 1.00 94.75 99 MET A N 1
ATOM 786 C CA . MET A 1 99 ? -1.168 -9.245 -2.360 1.00 94.75 99 MET A CA 1
ATOM 787 C C . MET A 1 99 ? -0.641 -7.995 -3.044 1.00 94.75 99 MET A C 1
ATOM 789 O O . MET A 1 99 ? 0.532 -7.649 -2.911 1.00 94.75 99 MET A O 1
ATOM 793 N N . VAL A 1 100 ? -1.522 -7.314 -3.763 1.00 94.94 100 VAL A N 1
ATOM 794 C CA . VAL A 1 100 ? -1.249 -6.010 -4.346 1.00 94.94 100 VAL A CA 1
ATOM 795 C C . VAL A 1 100 ? -2.395 -5.079 -4.001 1.00 94.94 100 VAL A C 1
ATOM 797 O O . VAL A 1 100 ? -3.550 -5.406 -4.277 1.00 94.94 100 VAL A O 1
ATOM 800 N N . GLY A 1 101 ? -2.070 -3.947 -3.386 1.00 93.25 101 GLY A N 1
ATOM 801 C CA . GLY A 1 101 ? -3.015 -2.884 -3.064 1.00 93.25 101 GLY A CA 1
ATOM 802 C C . GLY A 1 101 ? -2.772 -1.661 -3.939 1.00 93.25 101 GLY A C 1
ATOM 803 O O . GLY A 1 101 ? -1.640 -1.199 -4.059 1.00 93.25 101 GLY A O 1
ATOM 804 N N . GLU A 1 102 ? -3.825 -1.137 -4.554 1.00 91.00 102 GLU A N 1
ATOM 805 C CA . GLU A 1 102 ? -3.815 0.111 -5.318 1.00 91.00 102 GLU A CA 1
ATOM 806 C C . GLU A 1 102 ? -4.692 1.151 -4.618 1.00 91.00 102 GLU A C 1
ATOM 808 O O . GLU A 1 102 ? -5.808 0.865 -4.173 1.00 91.00 102 GLU A O 1
ATOM 813 N N . THR A 1 103 ? -4.175 2.371 -4.520 1.00 87.75 103 THR A N 1
ATOM 814 C CA . THR A 1 103 ? -4.775 3.477 -3.775 1.00 87.75 103 THR A CA 1
ATOM 815 C C . THR A 1 103 ? -4.741 4.739 -4.632 1.00 87.75 103 THR A C 1
ATOM 817 O O . THR A 1 103 ? -4.222 5.764 -4.209 1.00 87.75 103 THR A O 1
ATOM 820 N N . PHE A 1 104 ? -5.293 4.672 -5.846 1.00 73.75 104 PHE A N 1
ATOM 821 C CA . PHE A 1 104 ? -5.136 5.645 -6.945 1.00 73.75 104 PHE A CA 1
ATOM 822 C C . PHE A 1 104 ? -5.456 7.126 -6.633 1.00 73.75 104 PHE A C 1
ATOM 824 O O . PHE A 1 104 ? -5.172 8.002 -7.448 1.00 73.75 104 PHE A O 1
ATOM 831 N N . HIS A 1 105 ? -6.045 7.429 -5.473 1.00 74.25 105 HIS A N 1
ATOM 832 C CA . HIS A 1 105 ? -6.204 8.795 -4.962 1.00 74.25 105 HIS A CA 1
ATOM 833 C C . HIS A 1 105 ? -4.973 9.326 -4.205 1.00 74.25 105 HIS A C 1
ATOM 835 O O . HIS A 1 105 ? -4.780 10.537 -4.135 1.00 74.25 105 HIS A O 1
ATOM 841 N N . ALA A 1 106 ? -4.151 8.444 -3.640 1.00 81.88 106 ALA A N 1
ATOM 842 C CA . ALA A 1 106 ? -2.887 8.781 -3.000 1.00 81.88 106 ALA A CA 1
ATOM 843 C C . ALA A 1 106 ? -1.779 9.045 -4.039 1.00 81.88 106 ALA A C 1
ATOM 845 O O . ALA A 1 106 ? -1.856 8.642 -5.198 1.00 81.88 106 ALA A O 1
ATOM 846 N N . GLY A 1 107 ? -0.727 9.746 -3.634 1.00 78.75 107 GLY A N 1
ATOM 847 C CA . GLY A 1 107 ? 0.487 9.935 -4.419 1.00 78.75 107 GLY A CA 1
ATOM 848 C C . GLY A 1 107 ? 1.504 8.830 -4.207 1.00 78.75 107 GLY A C 1
ATOM 849 O O . GLY A 1 107 ? 2.248 8.487 -5.120 1.00 78.75 107 GLY A O 1
ATOM 850 N N . VAL A 1 108 ? 1.531 8.265 -3.006 1.00 83.19 108 VAL A N 1
ATOM 851 C CA . VAL A 1 108 ? 2.482 7.236 -2.589 1.00 83.19 108 VAL A CA 1
ATOM 852 C C . VAL A 1 108 ? 1.744 5.919 -2.354 1.00 83.19 108 VAL A C 1
ATOM 854 O O . VAL A 1 108 ? 0.620 5.935 -1.866 1.00 83.19 108 VAL A O 1
ATOM 857 N N . GLY A 1 109 ? 2.380 4.777 -2.643 1.00 81.81 109 GLY A N 1
ATOM 858 C CA . GLY A 1 109 ? 1.821 3.456 -2.327 1.00 81.81 109 GLY A CA 1
ATOM 859 C C . GLY A 1 109 ? 0.999 2.818 -3.450 1.00 81.81 109 GLY A C 1
ATOM 860 O O . GLY A 1 109 ? 0.102 2.036 -3.150 1.00 81.81 109 GLY A O 1
ATOM 861 N N . ASN A 1 110 ? 1.278 3.165 -4.714 1.00 88.31 110 ASN A N 1
ATOM 862 C CA . ASN A 1 110 ? 0.383 2.935 -5.854 1.00 88.31 110 ASN A CA 1
ATOM 863 C C . ASN A 1 110 ? 1.062 2.258 -7.055 1.00 88.31 110 ASN A C 1
ATOM 865 O O . ASN A 1 110 ? 1.515 2.946 -7.972 1.00 88.31 110 ASN A O 1
ATOM 869 N N . PRO A 1 111 ? 1.110 0.917 -7.115 1.00 93.12 111 PRO A N 1
ATOM 870 C CA . PRO A 1 111 ? 0.637 -0.017 -6.093 1.00 93.12 111 PRO A CA 1
ATOM 871 C C . PRO A 1 111 ? 1.669 -0.309 -5.001 1.00 93.12 111 PRO A C 1
ATOM 873 O O . PRO A 1 111 ? 2.866 -0.055 -5.156 1.00 93.12 111 PRO A O 1
ATOM 876 N N . GLU A 1 112 ? 1.197 -0.932 -3.927 1.00 94.25 112 GLU A N 1
ATOM 877 C CA . GLU A 1 112 ? 2.002 -1.635 -2.934 1.00 94.25 112 GLU A CA 1
ATOM 878 C C . GLU A 1 112 ? 1.933 -3.148 -3.169 1.00 94.25 112 GLU A C 1
ATOM 880 O O . GLU A 1 112 ? 0.857 -3.701 -3.391 1.00 94.25 112 GLU A O 1
ATOM 885 N N . ILE A 1 113 ? 3.084 -3.819 -3.115 1.00 96.44 113 ILE A N 1
ATOM 886 C CA . ILE A 1 113 ? 3.220 -5.261 -3.325 1.00 96.44 113 ILE A CA 1
ATOM 887 C C . ILE A 1 113 ? 3.673 -5.913 -2.022 1.00 96.44 113 ILE A C 1
ATOM 889 O O . ILE A 1 113 ? 4.708 -5.548 -1.456 1.00 96.44 113 ILE A O 1
ATOM 893 N N . GLY A 1 114 ? 2.918 -6.915 -1.581 1.00 95.56 114 GLY A N 1
ATOM 894 C CA . GLY A 1 114 ? 3.169 -7.668 -0.360 1.00 95.56 114 GLY A CA 1
ATOM 895 C C . GLY A 1 114 ? 3.215 -9.180 -0.565 1.00 95.56 114 GLY A C 1
ATOM 896 O O . GLY A 1 114 ? 2.745 -9.720 -1.572 1.00 95.56 114 GLY A O 1
ATOM 897 N N . VAL A 1 115 ? 3.781 -9.870 0.424 1.00 95.38 115 VAL A N 1
ATOM 898 C CA . VAL A 1 115 ? 3.882 -11.336 0.479 1.00 95.38 115 VAL A CA 1
ATOM 899 C C . VAL A 1 115 ? 3.188 -11.869 1.726 1.00 95.38 115 VAL A C 1
ATOM 901 O O . VAL A 1 115 ? 3.287 -11.286 2.804 1.00 95.38 115 VAL A O 1
ATOM 904 N N . ASN A 1 116 ? 2.504 -13.002 1.600 1.00 94.19 116 ASN A N 1
ATOM 905 C CA . ASN A 1 116 ? 1.936 -13.699 2.741 1.00 94.19 116 ASN A CA 1
ATOM 906 C C . ASN A 1 116 ? 3.054 -14.321 3.584 1.00 94.19 116 ASN A C 1
ATOM 908 O O . ASN A 1 116 ? 3.818 -15.152 3.094 1.00 94.19 116 ASN A O 1
ATOM 912 N N . ILE A 1 117 ? 3.121 -13.950 4.860 1.00 91.50 117 ILE A N 1
ATOM 913 C CA . ILE A 1 117 ? 4.073 -14.490 5.844 1.00 91.50 117 ILE A CA 1
ATOM 914 C C . ILE A 1 117 ? 3.427 -15.503 6.810 1.00 91.50 117 ILE A C 1
ATOM 916 O O . ILE A 1 117 ? 3.964 -15.789 7.882 1.00 91.50 117 ILE A O 1
ATOM 920 N N . GLY A 1 118 ? 2.263 -16.043 6.438 1.00 87.62 118 GLY A N 1
ATOM 921 C CA . GLY A 1 118 ? 1.498 -17.062 7.167 1.00 87.62 118 GLY A CA 1
ATOM 922 C C . GLY A 1 118 ? 0.147 -16.544 7.632 1.00 87.62 118 GLY A C 1
ATOM 923 O O . GLY A 1 118 ? -0.889 -17.166 7.409 1.00 87.62 118 GLY A O 1
ATOM 924 N N . ASP A 1 119 ? 0.162 -15.397 8.293 1.00 84.00 119 ASP A N 1
ATOM 925 C CA . ASP A 1 119 ? -0.973 -14.849 9.028 1.00 84.00 119 ASP A CA 1
ATOM 926 C C . ASP A 1 119 ? -1.233 -13.370 8.725 1.00 84.00 119 ASP A C 1
ATOM 928 O O . ASP A 1 119 ? -2.096 -12.763 9.351 1.00 84.00 119 ASP A O 1
ATOM 932 N N . PHE A 1 120 ? -0.490 -12.792 7.786 1.00 89.06 120 PHE A N 1
ATOM 933 C CA . PHE A 1 120 ? -0.592 -11.406 7.344 1.00 89.06 120 PHE A CA 1
ATOM 934 C C . PHE A 1 120 ? 0.106 -11.269 5.980 1.00 89.06 120 PHE A C 1
ATOM 936 O O . PHE A 1 120 ? 1.021 -12.042 5.682 1.00 89.06 120 PHE A O 1
ATOM 943 N N . TYR A 1 121 ? -0.312 -10.306 5.157 1.00 92.88 121 TYR A N 1
ATOM 944 C CA . TYR A 1 121 ? 0.419 -9.936 3.942 1.00 92.88 121 TYR A CA 1
ATOM 945 C C . TYR A 1 121 ? 1.312 -8.752 4.269 1.00 92.88 121 TYR A C 1
ATOM 947 O O . TYR A 1 121 ? 0.816 -7.640 4.401 1.00 92.88 121 TYR A O 1
ATOM 955 N N . GLU A 1 122 ? 2.607 -8.999 4.428 1.00 92.94 122 GLU A N 1
ATOM 956 C CA . GLU A 1 122 ? 3.560 -7.937 4.730 1.00 92.94 122 GLU A CA 1
ATOM 957 C C . GLU A 1 122 ? 3.891 -7.174 3.453 1.00 92.94 122 GLU A C 1
ATOM 959 O O . GLU A 1 122 ? 4.287 -7.776 2.445 1.00 92.94 122 GLU A O 1
ATOM 964 N N . SER A 1 123 ? 3.759 -5.857 3.513 1.00 92.81 123 SER A N 1
ATOM 965 C CA . SER A 1 123 ? 4.077 -4.984 2.399 1.00 92.81 123 SER A CA 1
ATOM 966 C C . SER A 1 123 ? 5.585 -4.848 2.241 1.00 92.81 123 SER A C 1
ATOM 968 O O . SER A 1 123 ? 6.314 -4.535 3.178 1.00 92.81 123 SER A O 1
ATOM 970 N N . LEU A 1 124 ? 6.090 -5.111 1.036 1.00 94.31 124 LEU A N 1
ATOM 971 C CA . LEU A 1 124 ? 7.529 -5.172 0.777 1.00 94.31 124 LEU A CA 1
ATOM 972 C C . LEU A 1 124 ? 8.030 -3.928 0.062 1.00 94.31 124 LEU A C 1
ATOM 974 O O . LEU A 1 124 ? 9.061 -3.360 0.425 1.00 94.31 124 LEU A O 1
ATOM 978 N N . LEU A 1 125 ? 7.314 -3.526 -0.983 1.00 95.12 125 LEU A N 1
ATOM 979 C CA . LEU A 1 125 ? 7.708 -2.434 -1.855 1.00 95.12 125 LEU A CA 1
ATOM 980 C C . LEU A 1 125 ? 6.492 -1.733 -2.436 1.00 95.12 125 LEU A C 1
ATOM 982 O O . LEU A 1 125 ? 5.406 -2.306 -2.507 1.00 95.12 125 LEU A O 1
ATOM 986 N N . PHE A 1 126 ? 6.695 -0.505 -2.885 1.00 94.75 126 PHE A N 1
ATOM 987 C CA . PHE A 1 126 ? 5.655 0.284 -3.512 1.00 94.75 126 PHE A CA 1
ATOM 988 C C . PHE A 1 126 ? 6.198 1.217 -4.591 1.00 94.75 126 PHE A C 1
ATOM 990 O O . PHE A 1 126 ? 7.390 1.535 -4.655 1.00 94.75 126 PHE A O 1
ATOM 997 N N . PHE A 1 127 ? 5.271 1.676 -5.420 1.00 94.62 127 PHE A N 1
ATOM 998 C CA . PHE A 1 127 ? 5.453 2.738 -6.399 1.00 94.62 127 PHE A CA 1
ATOM 999 C C . PHE A 1 127 ? 4.911 4.058 -5.849 1.00 94.62 127 PHE A C 1
ATOM 1001 O O . PHE A 1 127 ? 4.028 4.079 -4.986 1.00 94.62 127 PHE A O 1
ATOM 1008 N N . ALA A 1 128 ? 5.426 5.170 -6.358 1.00 92.06 128 ALA A N 1
ATOM 1009 C CA . ALA A 1 128 ? 4.951 6.494 -5.986 1.00 92.06 128 ALA A CA 1
ATOM 1010 C C . ALA A 1 128 ? 4.561 7.270 -7.247 1.00 92.06 128 ALA A C 1
ATOM 1012 O O . ALA A 1 128 ? 5.416 7.702 -8.021 1.00 92.06 128 ALA A O 1
ATOM 1013 N N . ASP A 1 129 ? 3.259 7.425 -7.465 1.00 89.75 129 ASP A N 1
ATOM 1014 C CA . ASP A 1 129 ? 2.681 8.182 -8.576 1.00 89.75 129 ASP A CA 1
ATOM 1015 C C . ASP A 1 129 ? 3.036 9.681 -8.485 1.00 89.75 129 ASP A C 1
ATOM 1017 O O . ASP A 1 129 ? 3.131 10.370 -9.501 1.00 89.75 129 ASP A O 1
ATOM 1021 N N . ASP A 1 130 ? 3.291 10.202 -7.282 1.00 90.12 130 ASP A N 1
ATOM 1022 C CA . ASP A 1 130 ? 3.761 11.576 -7.067 1.00 90.12 130 ASP A CA 1
ATOM 1023 C C . ASP A 1 130 ? 5.227 11.813 -7.448 1.00 90.12 130 ASP A C 1
ATOM 1025 O O . ASP A 1 130 ? 5.634 12.962 -7.613 1.00 90.12 130 ASP A O 1
ATOM 1029 N N . GLN A 1 131 ? 5.997 10.742 -7.635 1.00 93.44 131 GLN A N 1
ATOM 1030 C CA . GLN A 1 131 ? 7.407 10.781 -8.030 1.00 93.44 131 GLN A CA 1
ATOM 1031 C C . GLN A 1 131 ? 7.678 10.059 -9.353 1.00 93.44 131 GLN A C 1
ATOM 1033 O O . GLN A 1 131 ? 8.786 10.141 -9.880 1.00 93.44 131 GLN A O 1
ATOM 1038 N N . THR A 1 132 ? 6.683 9.373 -9.914 1.00 92.44 132 THR A N 1
ATOM 1039 C CA . THR A 1 132 ? 6.761 8.808 -11.261 1.00 92.44 132 THR A CA 1
ATOM 1040 C C . THR A 1 132 ? 6.591 9.940 -12.264 1.00 92.44 132 THR A C 1
ATOM 1042 O O . THR A 1 132 ? 5.523 10.550 -12.325 1.00 92.44 132 THR A O 1
ATOM 1045 N N . ILE A 1 133 ? 7.650 10.242 -13.018 1.00 92.12 133 ILE A N 1
ATOM 1046 C CA . ILE A 1 133 ? 7.714 11.399 -13.919 1.00 92.12 133 ILE A CA 1
ATOM 1047 C C . ILE A 1 133 ? 7.595 10.936 -15.370 1.00 92.12 133 ILE A C 1
ATOM 1049 O O . ILE A 1 133 ? 8.288 10.017 -15.802 1.00 92.12 133 ILE A O 1
ATOM 1053 N N . ILE A 1 134 ? 6.752 11.621 -16.133 1.00 89.06 134 ILE A N 1
ATOM 1054 C CA . ILE A 1 134 ? 6.645 11.511 -17.586 1.00 89.06 134 ILE A CA 1
ATOM 1055 C C . ILE A 1 134 ? 7.255 12.773 -18.199 1.00 89.06 134 ILE A C 1
ATOM 1057 O O . ILE A 1 134 ? 6.870 13.883 -17.829 1.00 89.06 134 ILE A O 1
ATOM 1061 N N . THR A 1 135 ? 8.174 12.600 -19.149 1.00 89.44 135 THR A N 1
ATOM 1062 C CA . THR A 1 135 ? 8.795 13.686 -19.919 1.00 89.44 135 THR A CA 1
ATOM 1063 C C . THR A 1 135 ? 8.312 13.665 -21.364 1.00 89.44 135 THR A C 1
ATOM 1065 O O . THR A 1 135 ? 8.383 12.625 -22.021 1.00 89.44 135 THR A O 1
ATOM 1068 N N . TYR A 1 136 ? 7.885 14.815 -21.885 1.00 84.69 136 TYR A N 1
ATOM 1069 C CA . TYR A 1 136 ? 7.443 14.973 -23.277 1.00 84.69 136 TYR A CA 1
ATOM 1070 C C . TYR A 1 136 ? 8.562 15.427 -24.228 1.00 84.69 136 TYR A C 1
ATOM 1072 O O . TYR A 1 136 ? 9.611 15.894 -23.787 1.00 84.69 136 TYR A O 1
ATOM 1080 N N . ASP A 1 137 ? 8.325 15.352 -25.542 1.00 78.06 137 ASP A N 1
ATOM 1081 C CA . ASP A 1 137 ? 9.237 15.813 -26.610 1.00 78.06 137 ASP A CA 1
ATOM 1082 C C . ASP A 1 137 ? 9.648 17.288 -26.473 1.00 78.06 137 ASP A C 1
ATOM 1084 O O . ASP A 1 137 ? 10.724 17.684 -26.915 1.00 78.06 137 ASP A O 1
ATOM 1088 N N . GLN A 1 138 ? 8.817 18.106 -25.823 1.00 75.44 138 GLN A N 1
ATOM 1089 C CA . GLN A 1 138 ? 9.105 19.518 -25.540 1.00 75.44 138 GLN A CA 1
ATOM 1090 C C . GLN A 1 138 ? 9.901 19.730 -24.236 1.00 75.44 138 GLN A C 1
ATOM 1092 O O . GLN A 1 138 ? 10.154 20.867 -23.848 1.00 75.44 138 GLN A O 1
ATOM 1097 N N . GLY A 1 139 ? 10.289 18.651 -23.546 1.00 75.88 139 GLY A N 1
ATOM 1098 C CA . GLY A 1 139 ? 11.023 18.688 -22.278 1.00 75.88 139 GLY A CA 1
ATOM 1099 C C . GLY A 1 139 ? 10.166 18.979 -21.040 1.00 75.88 139 GLY A C 1
ATOM 1100 O O . GLY A 1 139 ? 10.712 19.121 -19.948 1.00 75.88 139 GLY A O 1
ATOM 1101 N N . GLU A 1 140 ? 8.840 19.069 -21.183 1.00 84.50 140 GLU A N 1
ATOM 1102 C CA . GLU A 1 140 ? 7.915 19.224 -20.054 1.00 84.50 140 GLU A CA 1
ATOM 1103 C C . GLU A 1 140 ? 7.881 17.941 -19.211 1.00 84.50 140 GLU A C 1
ATOM 1105 O O . GLU A 1 140 ? 7.730 16.845 -19.754 1.00 84.50 140 GLU A O 1
ATOM 1110 N N . ASN A 1 141 ? 7.997 18.091 -17.889 1.00 88.06 141 ASN A N 1
ATOM 1111 C CA . ASN A 1 141 ? 7.922 17.003 -16.915 1.00 88.06 141 ASN A CA 1
ATOM 1112 C C . ASN A 1 141 ? 6.619 17.097 -16.121 1.00 88.06 141 ASN A C 1
ATOM 1114 O O . ASN A 1 141 ? 6.333 18.137 -15.528 1.00 88.06 141 ASN A O 1
ATOM 1118 N N . ILE A 1 142 ? 5.882 15.992 -16.040 1.00 87.62 142 ILE A N 1
ATOM 1119 C CA . ILE A 1 142 ? 4.686 15.862 -15.199 1.00 87.62 142 ILE A CA 1
ATOM 1120 C C . ILE A 1 142 ? 4.797 14.623 -14.316 1.00 87.62 142 ILE A C 1
ATOM 1122 O O . ILE A 1 142 ? 5.429 13.645 -14.706 1.00 87.62 142 ILE A O 1
ATOM 1126 N N . THR A 1 143 ? 4.157 14.630 -13.151 1.00 87.56 143 THR A N 1
ATOM 1127 C CA . THR A 1 143 ? 4.033 13.425 -12.317 1.00 87.56 143 THR A CA 1
ATOM 1128 C C . THR A 1 143 ? 2.702 12.731 -12.580 1.00 87.56 143 THR A C 1
ATOM 1130 O O . THR A 1 143 ? 1.737 13.405 -12.955 1.00 87.56 143 THR A O 1
ATOM 1133 N N . LEU A 1 144 ? 2.600 11.417 -12.347 1.00 83.69 144 LEU A N 1
ATOM 1134 C CA . LEU A 1 144 ? 1.318 10.708 -12.485 1.00 83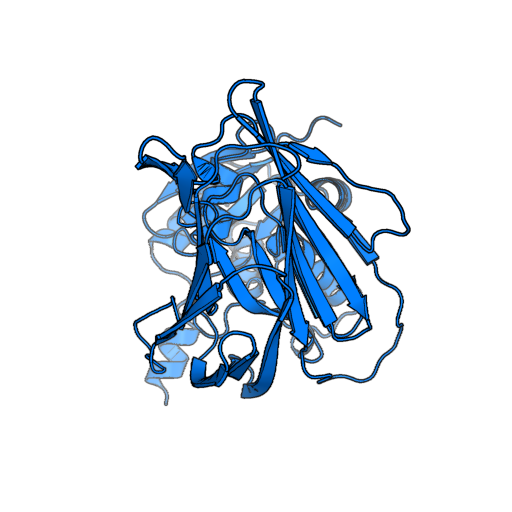.69 144 LEU A CA 1
ATOM 1135 C C . LEU A 1 144 ? 0.237 11.312 -11.583 1.00 83.69 144 LEU A C 1
ATOM 1137 O O . LEU A 1 144 ? -0.880 11.536 -12.042 1.00 83.69 144 LEU A O 1
ATOM 1141 N N . LYS A 1 145 ? 0.586 11.688 -10.346 1.00 82.94 145 LYS A N 1
ATOM 1142 C CA . LYS A 1 145 ? -0.334 12.372 -9.421 1.00 82.94 145 LYS A CA 1
ATOM 1143 C C . LYS A 1 145 ? -0.852 13.714 -9.952 1.00 82.94 145 LYS A C 1
ATOM 1145 O O . LYS A 1 145 ? -1.960 14.120 -9.619 1.00 82.94 145 LYS A O 1
ATOM 1150 N N . SER A 1 146 ? -0.054 14.438 -10.741 1.00 82.25 146 SER A N 1
ATOM 1151 C CA . SER A 1 146 ? -0.459 15.746 -11.279 1.00 82.25 146 SER A CA 1
ATOM 1152 C C . SER A 1 146 ? -1.494 15.652 -12.407 1.00 82.25 146 SER A C 1
ATOM 1154 O O . SER A 1 146 ? -2.094 16.665 -12.780 1.00 82.25 146 SER A O 1
ATOM 1156 N N . ILE A 1 147 ? -1.721 14.448 -12.942 1.00 75.19 147 ILE A N 1
ATOM 1157 C CA . ILE A 1 147 ? -2.759 14.183 -13.934 1.00 75.19 147 ILE A CA 1
ATOM 1158 C C . ILE A 1 147 ? -4.113 14.253 -13.219 1.00 75.19 147 ILE A C 1
ATOM 1160 O O . ILE A 1 147 ? -4.392 13.464 -12.322 1.00 75.19 147 ILE A O 1
ATOM 1164 N N . LYS A 1 148 ? -4.940 15.237 -13.589 1.00 65.50 148 LYS A N 1
ATOM 1165 C CA . LYS A 1 148 ? -6.268 15.433 -12.990 1.00 65.50 148 LYS A CA 1
ATOM 1166 C C . LYS A 1 148 ? -7.197 14.263 -13.326 1.00 65.50 148 LYS A C 1
ATOM 1168 O O . LYS A 1 148 ? -7.136 13.729 -14.428 1.00 65.50 148 LYS A O 1
ATOM 1173 N N . ASP A 1 149 ? -8.072 13.935 -12.378 1.00 63.03 149 ASP A N 1
ATOM 1174 C CA . ASP A 1 149 ? -9.164 12.965 -12.518 1.00 63.03 149 ASP A CA 1
ATOM 1175 C C . ASP A 1 149 ? -8.740 11.552 -12.988 1.00 63.03 149 ASP A C 1
ATOM 1177 O O . ASP A 1 149 ? -9.346 11.011 -13.919 1.00 63.03 149 ASP A O 1
ATOM 1181 N N . PRO A 1 150 ? -7.723 10.908 -12.369 1.00 65.56 150 PRO A N 1
ATOM 1182 C CA . PRO A 1 150 ? -7.459 9.503 -12.650 1.00 65.56 150 PRO A CA 1
ATOM 1183 C C . PRO A 1 150 ? -8.692 8.681 -12.261 1.00 65.56 150 PRO A C 1
ATOM 1185 O O . PRO A 1 150 ? -9.277 8.878 -11.192 1.00 65.56 150 PRO A O 1
ATOM 1188 N N . PHE A 1 151 ? -9.088 7.748 -13.123 1.00 65.31 151 PHE A N 1
ATOM 1189 C CA . PHE A 1 151 ? -10.177 6.828 -12.821 1.00 65.31 151 PHE A CA 1
ATOM 1190 C C . PHE A 1 151 ? -9.696 5.387 -12.959 1.00 65.31 151 PHE A C 1
ATOM 1192 O O . PHE A 1 151 ? -9.093 4.984 -13.957 1.00 65.31 151 PHE A O 1
ATOM 1199 N N . ALA A 1 152 ? -9.960 4.592 -11.927 1.00 62.31 152 ALA A N 1
ATOM 1200 C CA . ALA A 1 152 ? -9.724 3.163 -11.968 1.00 62.31 152 ALA A CA 1
ATOM 1201 C C . ALA A 1 152 ? -10.874 2.478 -12.716 1.00 62.31 152 ALA A C 1
ATOM 1203 O O . ALA A 1 152 ? -12.046 2.633 -12.363 1.00 62.31 152 ALA A O 1
ATOM 1204 N N . THR A 1 153 ? -10.543 1.703 -13.747 1.00 64.38 153 THR A N 1
ATOM 1205 C CA . THR A 1 153 ? -11.479 0.773 -14.382 1.00 64.38 153 THR A CA 1
ATOM 1206 C C . THR A 1 153 ? -11.121 -0.648 -13.988 1.00 64.38 153 THR A C 1
ATOM 1208 O O . THR A 1 153 ? -9.968 -1.076 -13.997 1.00 64.38 153 THR A O 1
ATOM 1211 N N . ARG A 1 154 ? -12.141 -1.416 -13.616 1.00 64.38 154 ARG A N 1
ATOM 1212 C CA . ARG A 1 154 ? -11.975 -2.825 -13.272 1.00 64.38 154 ARG A CA 1
ATOM 1213 C C . ARG A 1 154 ? -12.314 -3.631 -14.513 1.00 64.38 154 ARG A C 1
ATOM 1215 O O . ARG A 1 154 ? -13.465 -3.603 -14.941 1.00 64.38 154 ARG A O 1
ATOM 1222 N N . ASN A 1 155 ? -11.344 -4.350 -15.071 1.00 56.34 155 ASN A N 1
ATOM 1223 C CA . ASN A 1 155 ? -11.648 -5.360 -16.078 1.00 56.34 155 ASN A CA 1
ATOM 1224 C C . ASN A 1 155 ? -11.920 -6.695 -15.383 1.00 56.34 155 ASN A C 1
ATOM 1226 O O . ASN A 1 155 ? -11.095 -7.217 -14.634 1.00 56.34 155 ASN A O 1
ATOM 1230 N N . SER A 1 156 ? -13.126 -7.207 -15.615 1.00 47.91 156 SER A N 1
ATOM 1231 C CA . SER A 1 156 ? -13.771 -8.309 -14.903 1.00 47.91 156 SER A CA 1
ATOM 1232 C C . SER A 1 156 ? -13.339 -9.704 -15.362 1.00 47.91 156 SER A C 1
ATOM 1234 O O . SER A 1 156 ? -14.143 -10.633 -15.304 1.00 47.91 156 SER A O 1
ATOM 1236 N N . ASP A 1 157 ? -12.087 -9.891 -15.776 1.00 50.69 157 ASP A N 1
ATOM 1237 C CA . ASP A 1 157 ? -11.570 -11.232 -16.062 1.00 50.69 157 ASP A CA 1
ATOM 1238 C C . ASP A 1 157 ? -11.146 -11.886 -14.739 1.00 50.69 157 ASP A C 1
ATOM 1240 O O . ASP A 1 157 ? -9.977 -11.920 -14.366 1.00 50.69 157 ASP A O 1
ATOM 1244 N N . ASN A 1 158 ? -12.138 -12.352 -13.972 1.00 54.09 158 ASN A N 1
ATOM 1245 C CA . ASN A 1 158 ? -11.979 -13.119 -12.727 1.00 54.09 158 ASN A CA 1
ATOM 1246 C C . ASN A 1 158 ? -11.230 -12.418 -11.573 1.00 54.09 158 ASN A C 1
ATOM 1248 O O . ASN A 1 158 ? -10.767 -13.084 -10.648 1.00 54.09 158 ASN A O 1
ATOM 1252 N N . GLY A 1 159 ? -11.129 -11.084 -11.583 1.00 61.75 159 GLY A N 1
ATOM 1253 C CA . GLY A 1 159 ? -10.538 -10.318 -10.476 1.00 61.75 159 GLY A CA 1
ATOM 1254 C C . GLY A 1 159 ? -9.012 -10.411 -10.379 1.00 61.75 159 GLY A C 1
ATOM 1255 O O . GLY A 1 159 ? -8.451 -10.072 -9.341 1.00 61.75 159 GLY A O 1
ATOM 1256 N N . SER A 1 160 ? -8.324 -10.849 -11.440 1.00 72.44 160 SER A N 1
ATOM 1257 C CA . SER A 1 160 ? -6.858 -10.940 -11.469 1.00 72.44 160 SER A CA 1
ATOM 1258 C C . SER A 1 160 ? -6.151 -9.668 -11.940 1.00 72.44 160 SER A C 1
ATOM 1260 O O . SER A 1 160 ? -4.924 -9.671 -12.052 1.00 72.44 160 SER A O 1
ATOM 1262 N N . CYS A 1 161 ? -6.903 -8.606 -12.251 1.00 82.31 161 CYS A N 1
ATOM 1263 C CA . CYS A 1 161 ? -6.393 -7.377 -12.846 1.00 82.31 161 CYS A CA 1
ATOM 1264 C C . CYS A 1 161 ? -7.101 -6.131 -12.297 1.00 82.31 161 CYS A C 1
ATOM 1266 O O . CYS A 1 161 ? -8.328 -6.096 -12.223 1.00 82.31 161 CYS A O 1
ATOM 1268 N N . VAL A 1 162 ? -6.332 -5.083 -12.004 1.00 82.75 162 VAL A N 1
ATOM 1269 C CA . VAL A 1 162 ? -6.822 -3.724 -11.723 1.00 82.75 162 VAL A CA 1
ATOM 1270 C C . VAL A 1 162 ? -6.173 -2.776 -12.726 1.00 82.75 162 VAL A C 1
ATOM 1272 O O . VAL A 1 162 ? -4.951 -2.788 -12.862 1.00 82.75 162 VAL A O 1
ATOM 1275 N N . ASN A 1 163 ? -6.972 -1.965 -13.424 1.00 83.31 163 ASN A N 1
ATOM 1276 C CA . ASN A 1 163 ? -6.463 -0.956 -14.350 1.00 83.31 163 ASN A CA 1
ATOM 1277 C C . ASN A 1 163 ? -6.739 0.442 -13.793 1.00 83.31 163 ASN A C 1
ATOM 1279 O O . ASN A 1 163 ? -7.870 0.785 -13.453 1.00 83.31 163 ASN A O 1
ATOM 1283 N N . VAL A 1 164 ? -5.715 1.281 -13.753 1.00 79.56 164 VAL A N 1
ATOM 1284 C CA . VAL A 1 164 ? -5.825 2.702 -13.431 1.00 79.56 164 VAL A CA 1
ATOM 1285 C C . VAL A 1 164 ? -5.520 3.488 -14.695 1.00 79.56 164 VAL A C 1
ATOM 1287 O O . VAL A 1 164 ? -4.434 3.379 -15.264 1.00 79.56 164 VAL A O 1
ATOM 1290 N N . SER A 1 165 ? -6.514 4.232 -15.173 1.00 79.94 165 SER A N 1
ATOM 1291 C CA . SER A 1 165 ? -6.397 5.047 -16.379 1.00 79.94 165 SER A CA 1
ATOM 1292 C C . SER A 1 165 ? -6.114 6.494 -15.992 1.00 79.94 165 SER A C 1
ATOM 1294 O O . SER A 1 165 ? -6.883 7.118 -15.261 1.00 79.94 165 SER A O 1
ATOM 1296 N N . TYR A 1 166 ? -5.014 7.030 -16.511 1.00 76.81 166 TYR A N 1
ATOM 1297 C CA . TYR A 1 166 ? -4.611 8.420 -16.346 1.00 76.81 166 TYR A CA 1
ATOM 1298 C C . TYR A 1 166 ? -4.881 9.150 -17.657 1.00 76.81 166 TYR A C 1
ATOM 1300 O O . TYR A 1 166 ? -4.249 8.863 -18.677 1.00 76.81 166 TYR A O 1
ATOM 1308 N N . THR A 1 167 ? -5.831 10.088 -17.627 1.00 70.31 167 THR A N 1
ATOM 1309 C CA . THR A 1 167 ? -6.201 10.882 -18.804 1.00 70.31 167 THR A CA 1
ATOM 1310 C C . THR A 1 167 ? -5.701 12.312 -18.647 1.00 70.31 167 THR A C 1
ATOM 1312 O O . THR A 1 167 ? -6.209 13.059 -17.816 1.00 70.31 167 THR A O 1
ATOM 1315 N N . LEU A 1 168 ? -4.724 12.734 -19.454 1.00 64.50 168 LEU A N 1
ATOM 1316 C CA . LEU A 1 168 ? -4.258 14.126 -19.453 1.00 64.50 168 LEU A CA 1
ATOM 1317 C C . LEU A 1 168 ? -4.786 14.876 -20.676 1.00 64.50 168 LEU A C 1
ATOM 1319 O O . LEU A 1 168 ? -4.481 14.505 -21.809 1.00 64.50 168 LEU A O 1
ATOM 1323 N N . ARG A 1 169 ? -5.532 15.968 -20.433 1.00 55.19 169 ARG A N 1
ATOM 1324 C CA . ARG A 1 169 ? -5.933 16.990 -21.428 1.00 55.19 169 ARG A CA 1
ATOM 1325 C C . ARG A 1 169 ? -6.443 16.416 -22.767 1.00 55.19 169 ARG A C 1
ATOM 1327 O O . ARG A 1 169 ? -6.151 16.968 -23.822 1.00 55.19 169 ARG A O 1
ATOM 1334 N N . ASN A 1 170 ? -7.219 15.330 -22.723 1.00 55.53 170 ASN A N 1
ATOM 1335 C CA . ASN A 1 170 ? -7.790 14.638 -23.891 1.00 55.53 170 ASN A CA 1
ATOM 1336 C C . ASN A 1 170 ? -6.765 14.060 -24.895 1.00 55.53 170 ASN A C 1
ATOM 1338 O O . ASN A 1 170 ? -7.153 13.729 -26.014 1.00 55.53 170 ASN A O 1
ATOM 1342 N N . SER A 1 171 ? -5.481 13.935 -24.533 1.00 56.81 171 SER A N 1
ATOM 1343 C CA . SER A 1 171 ? -4.416 13.513 -25.461 1.00 56.81 171 SER A CA 1
ATOM 1344 C C . SER A 1 171 ? -3.512 12.391 -24.949 1.00 56.81 171 SER A C 1
ATOM 1346 O O . SER A 1 171 ? -2.929 11.686 -25.765 1.00 56.81 171 SER A O 1
ATOM 1348 N N . LEU A 1 172 ? -3.381 12.208 -23.631 1.00 63.94 172 LEU A N 1
ATOM 1349 C CA . LEU A 1 172 ? -2.648 11.081 -23.047 1.00 63.94 172 LEU A CA 1
ATOM 1350 C C . LEU A 1 172 ? -3.638 10.120 -22.399 1.00 63.94 172 LEU A C 1
ATOM 1352 O O . LEU A 1 172 ? -4.348 10.530 -21.486 1.00 63.94 172 LEU A O 1
ATOM 1356 N N . ASN A 1 173 ? -3.601 8.853 -22.805 1.00 74.25 173 ASN A N 1
ATOM 1357 C CA . ASN A 1 173 ? -4.278 7.754 -22.119 1.00 74.25 173 ASN A CA 1
ATOM 1358 C C . ASN A 1 173 ? -3.226 6.791 -21.565 1.00 74.25 173 ASN A C 1
ATOM 1360 O O . ASN A 1 173 ? -3.035 5.726 -22.130 1.00 74.25 173 ASN A O 1
ATOM 1364 N N . LEU A 1 174 ? -2.498 7.148 -20.506 1.00 82.25 174 LEU A N 1
ATOM 1365 C CA . LEU A 1 174 ? -1.604 6.169 -19.883 1.00 82.25 174 LEU A CA 1
ATOM 1366 C C . LEU A 1 174 ? -2.455 5.195 -19.069 1.00 82.25 174 LEU A C 1
ATOM 1368 O O . LEU A 1 174 ? -3.205 5.616 -18.189 1.00 82.25 174 LEU A O 1
ATOM 1372 N N . VAL A 1 175 ? -2.307 3.898 -19.321 1.00 87.19 175 VAL A N 1
ATOM 1373 C CA . VAL A 1 175 ? -2.983 2.872 -18.522 1.00 87.19 175 VAL A CA 1
ATOM 1374 C C . VAL A 1 175 ? -1.950 2.124 -17.694 1.00 87.19 175 VAL A C 1
ATOM 1376 O O . VAL A 1 175 ? -1.105 1.410 -18.232 1.00 87.19 175 VAL A O 1
ATOM 1379 N N . LYS A 1 176 ? -2.029 2.272 -16.369 1.00 89.88 176 LYS A N 1
ATOM 1380 C CA . LYS A 1 176 ? -1.303 1.429 -15.416 1.00 89.88 176 LYS A CA 1
ATOM 1381 C C . LYS A 1 176 ? -2.154 0.194 -15.143 1.00 89.88 176 LYS A C 1
ATOM 1383 O O . LYS A 1 176 ? -3.264 0.321 -14.637 1.00 89.88 176 LYS A O 1
ATOM 1388 N N . SER A 1 177 ? -1.662 -0.993 -15.473 1.00 91.44 177 SER A N 1
ATOM 1389 C CA . SER A 1 177 ? -2.364 -2.254 -15.201 1.00 91.44 177 SER A CA 1
ATOM 1390 C C . SER A 1 177 ? -1.584 -3.095 -14.205 1.00 91.44 177 SER A C 1
ATOM 1392 O O . SER A 1 177 ? -0.378 -3.288 -14.360 1.00 91.44 177 SER A O 1
ATOM 1394 N N . ILE A 1 178 ? -2.282 -3.626 -13.208 1.00 92.69 178 ILE A N 1
ATOM 1395 C CA . ILE A 1 178 ? -1.725 -4.413 -12.110 1.00 92.69 178 ILE A CA 1
ATOM 1396 C C . ILE A 1 178 ? -2.354 -5.793 -12.156 1.00 92.69 178 ILE A C 1
ATOM 1398 O O . ILE A 1 178 ? -3.579 -5.910 -12.157 1.00 92.69 178 ILE A O 1
ATOM 1402 N N . ARG A 1 179 ? -1.533 -6.842 -12.205 1.00 92.62 179 ARG A N 1
ATOM 1403 C CA . ARG A 1 179 ? -1.993 -8.223 -12.381 1.00 92.62 179 ARG A CA 1
ATOM 1404 C C . ARG A 1 179 ? -1.258 -9.192 -11.477 1.00 92.62 179 ARG A C 1
ATOM 1406 O O . ARG A 1 179 ? -0.056 -9.066 -11.273 1.00 92.62 179 ARG A O 1
ATOM 1413 N N . ILE A 1 180 ? -1.960 -10.225 -11.026 1.00 92.44 180 ILE A N 1
ATOM 1414 C CA . ILE A 1 180 ? -1.332 -11.437 -10.490 1.00 92.44 180 ILE A CA 1
ATOM 1415 C C . ILE A 1 180 ? -1.300 -12.464 -11.626 1.00 92.44 180 ILE A C 1
ATOM 1417 O O . ILE A 1 180 ? -2.334 -13.013 -11.999 1.00 92.44 180 ILE A O 1
ATOM 1421 N N . LEU A 1 181 ? -0.118 -12.688 -12.210 1.00 89.12 181 LEU A N 1
ATOM 1422 C CA . LEU A 1 181 ? 0.073 -13.598 -13.352 1.00 89.12 181 LEU A CA 1
ATOM 1423 C C . LEU A 1 181 ? 0.119 -15.068 -12.929 1.00 89.12 181 LEU A C 1
ATOM 1425 O O . LEU A 1 181 ? -0.254 -15.961 -13.683 1.00 89.12 181 LEU A O 1
ATOM 1429 N N . SER A 1 182 ? 0.645 -15.322 -11.735 1.00 87.00 182 SER A N 1
ATOM 1430 C CA . SER A 1 182 ? 0.776 -16.653 -11.158 1.00 87.00 182 SER A CA 1
ATOM 1431 C C . SER A 1 182 ? 0.709 -16.553 -9.639 1.00 87.00 182 SER A C 1
ATOM 1433 O O . SER A 1 182 ? 0.708 -15.454 -9.083 1.00 87.00 182 SER A O 1
ATOM 1435 N N . ASN A 1 183 ? 0.731 -17.698 -8.955 1.00 87.31 183 ASN A N 1
ATOM 1436 C CA . ASN A 1 183 ? 0.734 -17.756 -7.495 1.00 87.31 183 ASN A CA 1
ATOM 1437 C C . ASN A 1 183 ? 1.755 -16.815 -6.842 1.00 87.31 183 ASN A C 1
ATOM 1439 O O . ASN A 1 183 ? 1.468 -16.277 -5.789 1.00 87.31 183 ASN A O 1
ATOM 1443 N N . SER A 1 184 ? 2.912 -16.578 -7.457 1.00 92.44 184 SER A N 1
ATOM 1444 C CA . SER A 1 184 ? 3.979 -15.775 -6.858 1.00 92.44 184 SER A CA 1
ATOM 1445 C C . SER A 1 184 ? 4.531 -14.702 -7.794 1.00 92.44 184 SER A C 1
ATOM 1447 O O . SER A 1 184 ? 5.670 -14.268 -7.630 1.00 92.44 184 SER A O 1
ATOM 1449 N N . THR A 1 185 ? 3.758 -14.300 -8.806 1.00 95.06 185 THR A N 1
ATOM 1450 C CA . THR A 1 185 ? 4.190 -13.299 -9.785 1.00 95.06 185 THR A CA 1
ATOM 1451 C C . THR A 1 185 ? 3.172 -12.183 -9.899 1.00 95.06 185 THR A C 1
ATOM 1453 O O . THR A 1 185 ? 2.034 -12.419 -10.305 1.00 95.06 185 THR A O 1
ATOM 1456 N N . VAL A 1 186 ? 3.621 -10.969 -9.602 1.00 96.00 186 VAL A N 1
ATOM 1457 C CA . VAL A 1 186 ? 2.872 -9.729 -9.801 1.00 96.00 186 VAL A CA 1
ATOM 1458 C C . VAL A 1 186 ? 3.449 -9.000 -11.007 1.00 96.00 186 VAL A C 1
ATOM 1460 O O . VAL A 1 186 ? 4.663 -8.912 -11.148 1.00 96.00 186 VAL A O 1
ATOM 1463 N N . GLU A 1 187 ? 2.600 -8.471 -11.877 1.00 96.38 187 GLU A N 1
ATOM 1464 C CA . GLU A 1 187 ? 2.993 -7.595 -12.977 1.00 96.38 187 GLU A CA 1
ATOM 1465 C C . GLU A 1 187 ? 2.372 -6.214 -12.780 1.00 96.38 187 GLU A C 1
ATOM 1467 O O . GLU A 1 187 ? 1.163 -6.094 -12.596 1.00 96.38 187 GLU A O 1
ATOM 1472 N N . VAL A 1 188 ? 3.205 -5.178 -12.843 1.00 95.75 188 VAL A N 1
ATOM 1473 C CA . VAL A 1 188 ? 2.778 -3.786 -12.998 1.00 95.75 188 VAL A CA 1
ATOM 1474 C C . VAL A 1 188 ? 3.209 -3.354 -14.387 1.00 95.75 188 VAL A C 1
ATOM 1476 O O . VAL A 1 188 ? 4.377 -3.486 -14.749 1.00 95.75 188 VAL A O 1
ATOM 1479 N N . SER A 1 189 ? 2.271 -2.875 -15.189 1.00 94.62 189 SER A N 1
ATOM 1480 C CA . SER A 1 189 ? 2.532 -2.498 -16.572 1.00 94.62 189 SER A CA 1
ATOM 1481 C C . SER A 1 189 ? 2.001 -1.114 -16.886 1.00 94.62 189 SER A C 1
ATOM 1483 O O . SER A 1 189 ? 1.007 -0.682 -16.312 1.00 94.62 189 SER A O 1
ATOM 1485 N N . PHE A 1 190 ? 2.682 -0.437 -17.800 1.00 92.00 190 PHE A N 1
ATOM 1486 C CA . PHE A 1 190 ? 2.328 0.879 -18.304 1.00 92.00 190 PHE A CA 1
ATOM 1487 C C . PHE A 1 190 ? 2.124 0.755 -19.809 1.00 92.00 190 PHE A C 1
ATOM 1489 O O . PHE A 1 190 ? 3.075 0.493 -20.549 1.00 92.00 190 PHE A O 1
ATOM 1496 N N . GLU A 1 191 ? 0.880 0.899 -20.250 1.00 91.12 191 GLU A N 1
ATOM 1497 C CA . GLU A 1 191 ? 0.531 0.985 -21.662 1.00 91.12 191 GLU A CA 1
ATOM 1498 C C . GLU A 1 191 ? 0.478 2.456 -22.066 1.00 91.12 191 GLU A C 1
ATOM 1500 O O . GLU A 1 191 ? -0.278 3.243 -21.490 1.00 91.12 191 GLU A O 1
ATOM 1505 N N . VAL A 1 192 ? 1.299 2.817 -23.052 1.00 85.00 192 VAL A N 1
ATOM 1506 C CA . VAL A 1 192 ? 1.404 4.171 -23.601 1.00 85.00 192 VAL A CA 1
ATOM 1507 C C . VAL A 1 192 ? 0.808 4.155 -25.013 1.00 85.00 192 VAL A C 1
ATOM 1509 O O . VAL A 1 192 ? 1.547 4.034 -25.980 1.00 85.00 192 VAL A O 1
ATOM 1512 N N . PRO A 1 193 ? -0.522 4.223 -25.187 1.00 72.44 193 PRO A N 1
ATOM 1513 C CA . PRO A 1 193 ? -1.172 3.976 -26.472 1.00 72.44 193 PRO A CA 1
ATOM 1514 C C . PRO A 1 193 ? -0.892 5.067 -27.516 1.00 72.44 193 PRO A C 1
ATOM 1516 O O . PRO A 1 193 ? -0.836 4.752 -28.704 1.00 72.44 193 PRO A O 1
ATOM 1519 N N . GLN A 1 194 ? -0.717 6.330 -27.103 1.00 69.25 194 GLN A N 1
ATOM 1520 C CA . GLN A 1 194 ? -0.392 7.477 -27.965 1.00 69.25 194 GLN A CA 1
ATOM 1521 C C . GLN A 1 194 ? 0.225 8.597 -27.114 1.00 69.25 194 GLN A C 1
ATOM 1523 O O . GLN A 1 194 ? -0.501 9.153 -26.291 1.00 69.25 194 GLN A O 1
ATOM 1528 N N . ALA A 1 195 ? 1.512 8.940 -27.288 1.00 67.00 195 ALA A N 1
ATOM 1529 C CA . ALA A 1 195 ? 2.053 10.216 -26.803 1.00 67.00 195 ALA A CA 1
ATOM 1530 C C . ALA A 1 195 ? 3.491 10.499 -27.262 1.00 67.00 195 ALA A C 1
ATOM 1532 O O . ALA A 1 195 ? 4.341 9.618 -27.273 1.00 67.00 195 ALA A O 1
ATOM 1533 N N . ASN A 1 196 ? 3.781 11.786 -27.451 1.00 78.88 196 ASN A N 1
ATOM 1534 C CA . ASN A 1 196 ? 5.115 12.382 -27.584 1.00 78.88 196 ASN A CA 1
ATOM 1535 C C . ASN A 1 196 ? 5.923 12.291 -26.267 1.00 78.88 196 ASN A C 1
ATOM 1537 O O . ASN A 1 196 ? 6.364 13.312 -25.738 1.00 78.88 196 ASN A O 1
ATOM 1541 N N . ILE A 1 197 ? 6.001 11.105 -25.654 1.00 85.19 197 ILE A N 1
ATOM 1542 C CA . ILE A 1 197 ? 6.755 10.847 -24.426 1.00 85.19 197 ILE A CA 1
ATOM 1543 C C . ILE A 1 197 ? 8.165 10.425 -24.814 1.00 85.19 197 ILE A C 1
ATOM 1545 O O . ILE A 1 197 ? 8.374 9.393 -25.450 1.00 85.19 197 ILE A O 1
ATOM 1549 N N . THR A 1 198 ? 9.145 11.183 -24.336 1.00 88.94 198 THR A N 1
ATOM 1550 C CA . THR A 1 198 ? 10.562 10.854 -24.498 1.00 88.94 198 THR A CA 1
ATOM 1551 C C . THR A 1 198 ? 11.081 10.006 -23.359 1.00 88.94 198 THR A C 1
ATOM 1553 O O . THR A 1 198 ? 11.999 9.216 -23.572 1.00 88.94 198 THR A O 1
ATOM 1556 N N . LYS A 1 199 ? 10.550 10.169 -22.140 1.00 92.06 199 LYS A N 1
ATOM 1557 C CA . LYS A 1 199 ? 11.021 9.422 -20.969 1.00 92.06 199 LYS A CA 1
ATOM 1558 C C . LYS A 1 199 ? 9.912 9.122 -19.975 1.00 92.06 199 LYS A C 1
ATOM 1560 O O . LYS A 1 199 ? 9.041 9.955 -19.741 1.00 92.06 199 LYS A O 1
ATOM 1565 N N . ILE A 1 200 ? 10.003 7.958 -19.338 1.00 93.00 200 ILE A N 1
ATOM 1566 C CA . ILE A 1 200 ? 9.264 7.642 -18.113 1.00 93.00 200 ILE A CA 1
ATOM 1567 C C . ILE A 1 200 ? 10.278 7.270 -17.033 1.00 93.00 200 ILE A C 1
ATOM 1569 O O . ILE A 1 200 ? 11.109 6.383 -17.221 1.00 93.00 200 ILE A O 1
ATOM 1573 N N . PHE A 1 201 ? 10.205 7.967 -15.908 1.00 95.12 201 PHE A N 1
ATOM 1574 C CA . PHE A 1 201 ? 11.008 7.755 -14.713 1.00 95.12 201 PHE A CA 1
ATOM 1575 C C . PHE A 1 201 ? 10.132 7.089 -13.655 1.00 95.12 201 PHE A C 1
ATOM 1577 O O . PHE A 1 201 ? 9.148 7.683 -13.216 1.00 95.12 201 PHE A O 1
ATOM 1584 N N . VAL A 1 202 ? 10.490 5.873 -13.245 1.00 95.81 202 VAL A N 1
ATOM 1585 C CA . VAL A 1 202 ? 9.737 5.085 -12.262 1.00 95.81 202 VAL A CA 1
ATOM 1586 C C . VAL A 1 202 ? 10.634 4.786 -11.058 1.00 95.81 202 VAL A C 1
ATOM 1588 O O . VAL A 1 202 ? 11.491 3.898 -11.136 1.00 95.81 202 VAL A O 1
ATOM 1591 N N . PRO A 1 203 ? 10.482 5.526 -9.948 1.00 95.44 203 PRO A N 1
ATOM 1592 C CA . PRO A 1 203 ? 11.166 5.218 -8.703 1.00 95.44 203 PRO A CA 1
ATOM 1593 C C . PRO A 1 203 ? 10.449 4.084 -7.960 1.00 95.44 203 PRO A C 1
ATOM 1595 O O . PRO A 1 203 ? 9.219 4.024 -7.915 1.00 95.44 203 PRO A O 1
ATOM 1598 N N . LEU A 1 204 ? 11.234 3.198 -7.352 1.00 95.50 204 LEU A N 1
ATOM 1599 C CA . LEU A 1 204 ? 10.759 2.075 -6.551 1.00 95.50 204 LEU A CA 1
ATOM 1600 C C . LEU A 1 204 ? 11.239 2.211 -5.112 1.00 95.50 204 LEU A C 1
ATOM 1602 O O . LEU A 1 204 ? 12.417 2.487 -4.855 1.00 95.50 204 LEU A O 1
ATOM 1606 N N . PHE A 1 205 ? 10.326 1.959 -4.179 1.00 94.69 205 PHE A N 1
ATOM 1607 C CA . PHE A 1 205 ? 10.552 2.155 -2.754 1.00 94.69 205 PHE A CA 1
ATOM 1608 C C . PHE A 1 205 ? 10.291 0.875 -1.975 1.00 94.69 205 PHE A C 1
ATOM 1610 O O . PHE A 1 205 ? 9.409 0.101 -2.330 1.00 94.69 205 PHE A O 1
ATOM 1617 N N . LYS A 1 206 ? 11.034 0.656 -0.893 1.00 93.31 206 LYS A N 1
ATOM 1618 C CA . LYS A 1 206 ? 10.732 -0.391 0.090 1.00 93.31 206 LYS A CA 1
ATOM 1619 C C . LYS A 1 206 ? 9.689 0.112 1.094 1.00 93.31 206 LYS A C 1
ATOM 1621 O O . LYS A 1 206 ? 9.640 1.312 1.367 1.00 93.31 206 LYS A O 1
ATOM 1626 N N . SER A 1 207 ? 8.937 -0.800 1.709 1.00 90.31 207 SER A N 1
ATOM 1627 C CA . SER A 1 207 ? 8.107 -0.475 2.876 1.00 90.31 207 SER A CA 1
ATOM 1628 C C . SER A 1 207 ? 8.967 0.073 4.026 1.00 90.31 207 SER A C 1
ATOM 1630 O O . SER A 1 207 ? 10.144 -0.276 4.206 1.00 90.31 207 SER A O 1
ATOM 1632 N N . ASP A 1 208 ? 8.364 0.947 4.826 1.00 85.06 208 ASP A N 1
ATOM 1633 C CA . ASP A 1 208 ? 8.967 1.503 6.036 1.00 85.06 208 ASP A CA 1
ATOM 1634 C C . ASP A 1 208 ? 9.176 0.447 7.133 1.00 85.06 208 ASP A C 1
ATOM 1636 O O . ASP A 1 208 ? 9.985 0.632 8.045 1.00 85.06 208 ASP A O 1
ATOM 1640 N N . PHE A 1 209 ? 8.492 -0.691 7.023 1.00 85.94 209 PHE A N 1
ATOM 1641 C CA . PHE A 1 209 ? 8.496 -1.742 8.034 1.00 85.94 209 PHE A CA 1
ATOM 1642 C C . PHE A 1 209 ? 9.467 -2.885 7.716 1.00 85.94 209 PHE A C 1
ATOM 1644 O O . PHE A 1 209 ? 9.834 -3.645 8.617 1.00 85.94 209 PHE A O 1
ATOM 1651 N N . VAL A 1 210 ? 9.965 -2.962 6.479 1.00 89.50 210 VAL A N 1
ATOM 1652 C CA . VAL A 1 210 ? 10.929 -3.985 6.055 1.00 89.50 210 VAL A CA 1
ATOM 1653 C C . VAL A 1 210 ? 12.359 -3.451 6.020 1.00 89.50 210 VAL A C 1
ATOM 1655 O O . VAL A 1 210 ? 12.641 -2.320 5.601 1.00 89.50 210 VAL A O 1
ATOM 1658 N N . ASP A 1 211 ? 13.295 -4.308 6.423 1.00 90.62 211 ASP A N 1
ATOM 1659 C CA . ASP A 1 211 ? 14.718 -4.057 6.227 1.00 90.62 211 ASP A CA 1
ATOM 1660 C C . ASP A 1 211 ? 15.125 -4.534 4.841 1.00 90.62 211 ASP A C 1
ATOM 1662 O O . ASP A 1 211 ? 15.085 -5.734 4.570 1.00 90.62 211 ASP A O 1
ATOM 1666 N N . LEU A 1 212 ? 15.617 -3.628 4.002 1.00 92.50 212 LEU A N 1
ATOM 1667 C CA . LEU A 1 212 ? 16.365 -4.010 2.812 1.00 92.50 212 LEU A CA 1
ATOM 1668 C C . LEU A 1 212 ? 17.783 -4.398 3.243 1.00 92.50 212 LEU A C 1
ATOM 1670 O O . LEU A 1 212 ? 18.495 -3.580 3.820 1.00 92.50 212 LEU A O 1
ATOM 1674 N N . LYS A 1 213 ? 18.182 -5.650 3.009 1.00 93.31 213 LYS A N 1
ATOM 1675 C CA . LYS A 1 213 ? 19.536 -6.141 3.305 1.00 93.31 213 LYS A CA 1
ATOM 1676 C C . LYS A 1 213 ? 20.453 -5.987 2.111 1.00 93.31 213 LYS A C 1
ATOM 1678 O O . LYS A 1 213 ? 21.560 -5.494 2.276 1.00 93.31 213 LYS A O 1
ATOM 1683 N N . ASN A 1 214 ? 19.972 -6.357 0.928 1.00 92.69 214 ASN A N 1
ATOM 1684 C CA . ASN A 1 214 ? 20.725 -6.228 -0.311 1.00 92.69 214 ASN A CA 1
ATOM 1685 C C . ASN A 1 214 ? 19.812 -5.848 -1.480 1.00 92.69 214 ASN A C 1
ATOM 1687 O O . ASN A 1 214 ? 18.650 -6.251 -1.533 1.00 92.69 214 ASN A O 1
ATOM 1691 N N . CYS A 1 215 ? 20.373 -5.099 -2.429 1.00 94.06 215 CYS A N 1
ATOM 1692 C CA . CYS A 1 215 ? 19.772 -4.778 -3.720 1.00 94.06 215 CYS A CA 1
ATOM 1693 C C . CYS A 1 215 ? 20.842 -4.973 -4.798 1.00 94.06 215 CYS A C 1
ATOM 1695 O O . CYS A 1 215 ? 21.835 -4.243 -4.839 1.00 94.06 215 CYS A O 1
ATOM 1697 N N . PHE A 1 216 ? 20.670 -5.986 -5.642 1.00 93.38 216 PHE A N 1
ATOM 1698 C CA . PHE A 1 216 ? 21.627 -6.346 -6.678 1.00 93.38 216 PHE A CA 1
ATOM 1699 C C . PHE A 1 216 ? 21.042 -6.065 -8.057 1.00 93.38 216 PHE A C 1
ATOM 1701 O O . PHE A 1 216 ? 20.100 -6.724 -8.490 1.00 93.38 216 PHE A O 1
ATOM 1708 N N . LYS A 1 217 ? 21.661 -5.144 -8.796 1.00 95.25 217 LYS A N 1
ATOM 1709 C CA . LYS A 1 217 ? 21.432 -5.010 -10.236 1.00 95.25 217 LYS A CA 1
ATOM 1710 C C . LYS A 1 217 ? 22.163 -6.145 -10.955 1.00 95.25 217 LYS A C 1
ATOM 1712 O O . LYS A 1 217 ? 23.383 -6.088 -11.096 1.00 95.25 217 LYS A O 1
ATOM 1717 N N . LYS A 1 218 ? 21.436 -7.178 -11.388 1.00 95.69 218 LYS A N 1
ATOM 1718 C CA . LYS A 1 218 ? 22.010 -8.286 -12.174 1.00 95.69 218 LYS A CA 1
ATOM 1719 C C . LYS A 1 218 ? 22.218 -7.864 -13.628 1.00 95.69 218 LYS A C 1
ATOM 1721 O O . LYS A 1 218 ? 23.219 -8.219 -14.240 1.00 95.69 218 LYS A O 1
ATOM 1726 N N . SER A 1 219 ? 21.293 -7.065 -14.159 1.00 94.56 219 SER A N 1
ATOM 1727 C CA . SER A 1 219 ? 21.360 -6.465 -15.494 1.00 94.56 219 SER A CA 1
ATOM 1728 C C . SER A 1 219 ? 20.510 -5.185 -15.555 1.00 94.56 219 SER A C 1
ATOM 1730 O O . SER A 1 219 ? 19.952 -4.753 -14.547 1.00 94.56 219 SER A O 1
ATOM 1732 N N . ASN A 1 220 ? 20.386 -4.556 -16.728 1.00 92.56 220 ASN A N 1
ATOM 1733 C CA . ASN A 1 220 ? 19.417 -3.466 -16.935 1.00 92.56 220 ASN A CA 1
ATOM 1734 C C . ASN A 1 220 ? 17.956 -3.953 -16.968 1.00 92.56 220 ASN A C 1
ATOM 1736 O O . ASN A 1 220 ? 17.045 -3.139 -17.040 1.00 92.56 220 ASN A O 1
ATOM 1740 N N . THR A 1 221 ? 17.714 -5.260 -16.912 1.00 94.69 221 THR A N 1
ATOM 1741 C CA . THR A 1 221 ? 16.364 -5.831 -16.953 1.00 94.69 221 THR A CA 1
ATOM 1742 C C . THR A 1 221 ? 16.077 -6.746 -15.770 1.00 94.69 221 THR A C 1
ATOM 1744 O O . THR A 1 221 ? 15.028 -7.380 -15.746 1.00 94.69 221 THR A O 1
ATOM 1747 N N . GLU A 1 222 ? 16.987 -6.834 -14.797 1.00 97.25 222 GLU A N 1
ATOM 1748 C CA . GLU A 1 222 ? 16.857 -7.724 -13.647 1.00 97.25 222 GLU A CA 1
ATOM 1749 C C . GLU A 1 222 ? 17.472 -7.112 -12.381 1.00 97.25 222 GLU A C 1
ATOM 1751 O O . GLU A 1 222 ? 18.660 -6.762 -12.347 1.00 97.25 222 GLU A O 1
ATOM 1756 N N . ILE A 1 223 ? 16.656 -7.024 -11.328 1.00 96.81 223 ILE A N 1
ATOM 1757 C CA . ILE A 1 223 ? 17.059 -6.618 -9.978 1.00 96.81 223 ILE A CA 1
ATOM 1758 C C . ILE A 1 223 ? 16.669 -7.721 -8.998 1.00 96.81 223 ILE A C 1
ATOM 1760 O O . ILE A 1 223 ? 15.539 -8.198 -9.010 1.00 96.81 223 ILE A O 1
ATOM 1764 N N . GLU A 1 224 ? 17.586 -8.079 -8.111 1.00 96.69 224 GLU A N 1
ATOM 1765 C CA . GLU A 1 224 ? 17.330 -8.979 -6.991 1.00 96.69 224 GLU A CA 1
ATOM 1766 C C . GLU A 1 224 ? 17.344 -8.199 -5.676 1.00 96.69 224 GLU A C 1
ATOM 1768 O O . GLU A 1 224 ? 18.247 -7.398 -5.422 1.00 96.69 224 GLU A O 1
ATOM 1773 N N . LEU A 1 225 ? 16.349 -8.451 -4.834 1.00 95.81 225 LEU A N 1
ATOM 1774 C CA . LEU A 1 225 ? 16.157 -7.814 -3.540 1.00 95.81 225 LEU A CA 1
ATOM 1775 C C . LEU A 1 225 ? 16.156 -8.872 -2.442 1.00 95.81 225 LEU A C 1
ATOM 1777 O O . LEU A 1 225 ? 15.478 -9.895 -2.548 1.00 95.81 225 LEU A O 1
ATOM 1781 N N . GLU A 1 226 ? 16.872 -8.589 -1.360 1.00 96.12 226 GLU A N 1
ATOM 1782 C CA . GLU A 1 226 ? 16.846 -9.387 -0.139 1.00 96.12 226 GLU A CA 1
ATOM 1783 C C . GLU A 1 226 ? 16.327 -8.530 1.009 1.00 96.12 226 GLU A C 1
ATOM 1785 O O . GLU A 1 226 ? 16.923 -7.505 1.352 1.00 96.12 226 GLU A O 1
ATOM 1790 N N . MET A 1 227 ? 15.216 -8.947 1.607 1.00 94.62 227 MET A N 1
ATOM 1791 C CA . MET A 1 227 ? 14.497 -8.196 2.629 1.00 94.62 227 MET A CA 1
ATOM 1792 C C . MET A 1 227 ? 14.228 -9.045 3.873 1.00 94.62 227 MET A C 1
ATOM 1794 O O . MET A 1 227 ? 14.125 -10.270 3.802 1.00 94.62 227 MET A O 1
ATOM 1798 N N . ILE A 1 228 ? 14.088 -8.390 5.026 1.00 92.94 228 ILE A N 1
ATOM 1799 C CA . ILE A 1 228 ? 13.628 -9.012 6.272 1.00 92.94 228 ILE A CA 1
ATOM 1800 C C . ILE A 1 228 ? 12.387 -8.274 6.768 1.00 92.94 228 ILE A C 1
ATOM 1802 O O . ILE A 1 228 ? 12.426 -7.064 6.998 1.00 92.94 228 ILE A O 1
ATOM 1806 N N . THR A 1 229 ? 11.301 -9.019 6.956 1.00 90.6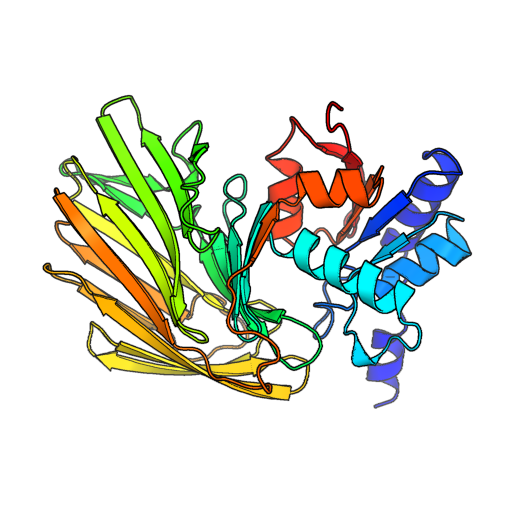2 229 THR A N 1
ATOM 1807 C CA . THR A 1 229 ? 10.038 -8.501 7.504 1.00 90.62 229 THR A CA 1
ATOM 1808 C C . THR A 1 229 ? 10.137 -8.268 9.017 1.00 90.62 229 THR A C 1
ATOM 1810 O O . THR A 1 229 ? 11.020 -8.835 9.676 1.00 90.62 229 THR A O 1
ATOM 1813 N N . PRO A 1 230 ? 9.223 -7.499 9.633 1.00 84.94 230 PRO A N 1
ATOM 1814 C CA . PRO A 1 230 ? 9.178 -7.351 11.086 1.00 84.94 230 PRO A CA 1
ATOM 1815 C C . PRO A 1 230 ? 9.066 -8.674 11.848 1.00 84.94 230 PRO A C 1
ATOM 1817 O O . PRO A 1 230 ? 9.664 -8.824 12.914 1.00 84.94 230 PRO A O 1
ATOM 1820 N N . MET A 1 231 ? 8.360 -9.658 11.280 1.00 86.12 231 MET A N 1
ATOM 1821 C CA . MET A 1 231 ? 8.243 -11.014 11.831 1.00 86.12 231 MET A CA 1
ATOM 1822 C C . MET A 1 231 ? 9.455 -11.906 11.512 1.00 86.12 231 MET A C 1
ATOM 1824 O O . MET A 1 231 ? 9.415 -13.116 11.726 1.00 86.12 231 MET A O 1
ATOM 1828 N N . ARG A 1 232 ? 10.557 -11.313 11.034 1.00 89.19 232 ARG A N 1
ATOM 1829 C CA . ARG A 1 232 ? 11.831 -11.968 10.699 1.00 89.19 232 ARG A CA 1
ATOM 1830 C C . ARG A 1 232 ? 11.743 -13.009 9.581 1.00 89.19 232 ARG A C 1
ATOM 1832 O O . ARG A 1 232 ? 12.654 -13.824 9.444 1.00 89.19 232 ARG A O 1
ATOM 1839 N N . ALA A 1 233 ? 10.698 -12.970 8.755 1.00 90.88 233 ALA A N 1
ATOM 1840 C CA . ALA A 1 233 ? 10.684 -13.742 7.519 1.00 90.88 233 ALA A CA 1
ATOM 1841 C C . ALA A 1 233 ? 11.701 -13.141 6.540 1.00 90.88 233 ALA A C 1
ATOM 1843 O O . ALA A 1 233 ? 11.694 -11.930 6.300 1.00 90.88 233 ALA A O 1
ATOM 1844 N N . TYR A 1 234 ? 12.572 -13.988 5.998 1.00 95.00 234 TYR A N 1
ATOM 1845 C CA . TYR A 1 234 ? 13.527 -13.608 4.965 1.00 95.00 234 TYR A CA 1
ATOM 1846 C C . TYR A 1 234 ? 12.868 -13.724 3.591 1.00 95.00 234 TYR A C 1
ATOM 1848 O O . TYR A 1 234 ? 12.294 -14.760 3.254 1.00 95.00 234 TYR A O 1
ATOM 1856 N N . VAL A 1 235 ? 12.950 -12.657 2.803 1.00 96.31 235 VAL A N 1
ATOM 1857 C CA . VAL A 1 235 ? 12.255 -12.528 1.524 1.00 96.31 235 VAL A CA 1
ATOM 1858 C C . VAL A 1 235 ? 13.273 -12.225 0.437 1.00 96.31 235 VAL A C 1
ATOM 1860 O O . VAL A 1 235 ? 13.918 -11.180 0.463 1.00 96.31 235 VAL A O 1
ATOM 1863 N N . ARG A 1 236 ? 13.396 -13.130 -0.537 1.00 97.06 236 ARG A N 1
ATOM 1864 C CA . ARG A 1 236 ? 14.175 -12.910 -1.759 1.00 97.06 236 ARG A CA 1
ATOM 1865 C C . ARG A 1 236 ? 13.223 -12.702 -2.926 1.00 97.06 236 ARG A C 1
ATOM 1867 O O . ARG A 1 236 ? 12.475 -13.615 -3.267 1.00 97.06 236 ARG A O 1
ATOM 1874 N N . LEU A 1 237 ? 13.247 -11.507 -3.502 1.00 96.19 237 LEU A N 1
ATOM 1875 C CA . LEU A 1 237 ? 12.367 -11.085 -4.585 1.00 96.19 237 LEU A CA 1
ATOM 1876 C C . LEU A 1 237 ? 13.199 -10.754 -5.823 1.00 96.19 237 LEU A C 1
ATOM 1878 O O . LEU A 1 237 ? 14.226 -10.090 -5.716 1.00 96.19 237 LEU A O 1
ATOM 1882 N N . ASN A 1 238 ? 12.729 -11.177 -6.995 1.00 97.81 238 ASN A N 1
ATOM 1883 C CA . ASN A 1 238 ? 13.325 -10.796 -8.275 1.00 97.81 238 ASN A CA 1
ATOM 1884 C C . ASN A 1 238 ? 12.368 -9.896 -9.048 1.00 97.81 238 ASN A C 1
ATOM 1886 O O . ASN A 1 238 ? 11.180 -10.196 -9.152 1.00 97.81 238 ASN A O 1
ATOM 1890 N N . MET A 1 239 ? 12.888 -8.812 -9.608 1.00 97.81 239 MET A N 1
ATOM 1891 C CA . MET A 1 239 ? 12.168 -7.929 -10.510 1.00 97.81 239 MET A CA 1
ATOM 1892 C C . MET A 1 239 ? 12.748 -8.046 -11.914 1.00 97.81 239 MET A C 1
ATOM 1894 O O . MET A 1 239 ? 13.951 -7.873 -12.099 1.00 97.81 239 MET A O 1
ATOM 1898 N N . TYR A 1 240 ? 11.879 -8.264 -12.895 1.00 98.00 240 TYR A N 1
ATOM 1899 C CA . TYR A 1 240 ? 12.209 -8.317 -14.313 1.00 98.00 240 TYR A CA 1
ATOM 1900 C C . TYR A 1 240 ? 11.546 -7.169 -15.065 1.00 98.00 240 TYR A C 1
ATOM 1902 O O . TYR A 1 240 ? 10.372 -6.871 -14.838 1.00 98.00 240 TYR A O 1
ATOM 1910 N N . VAL A 1 241 ? 12.286 -6.563 -15.988 1.00 97.56 241 VAL A N 1
ATOM 1911 C CA . VAL A 1 241 ? 11.786 -5.526 -16.894 1.00 97.56 241 VAL A CA 1
ATOM 1912 C C . VAL A 1 241 ? 11.641 -6.116 -18.292 1.00 97.56 241 VAL A C 1
ATOM 1914 O O . VAL A 1 241 ? 12.609 -6.610 -18.864 1.00 97.56 241 VAL A O 1
ATOM 1917 N N . ASP A 1 242 ? 10.436 -6.040 -18.841 1.00 95.88 242 ASP A N 1
ATOM 1918 C CA . ASP A 1 242 ? 10.116 -6.400 -20.222 1.00 95.88 242 ASP A CA 1
ATOM 1919 C C . ASP A 1 242 ? 9.675 -5.123 -20.956 1.00 95.88 242 ASP A C 1
ATOM 1921 O O . ASP A 1 242 ? 8.601 -4.569 -20.706 1.00 95.88 242 ASP A O 1
ATOM 1925 N N . TYR A 1 243 ? 10.585 -4.609 -21.785 1.00 95.06 243 TYR A N 1
ATOM 1926 C CA . TYR A 1 243 ? 10.443 -3.389 -22.573 1.00 95.06 243 TYR A CA 1
ATOM 1927 C C . TYR A 1 243 ? 11.293 -3.512 -23.840 1.00 95.06 243 TYR A C 1
ATOM 1929 O O . TYR A 1 243 ? 12.460 -3.895 -23.773 1.00 95.06 243 TYR A O 1
ATOM 1937 N N . SER A 1 244 ? 10.719 -3.185 -24.999 1.00 89.75 244 SER A N 1
ATOM 1938 C CA . SER A 1 244 ? 11.401 -3.304 -26.295 1.00 89.75 244 SER A CA 1
ATOM 1939 C C . SER A 1 244 ? 12.392 -2.173 -26.588 1.00 89.75 244 SER A C 1
ATOM 1941 O O . SER A 1 244 ? 13.177 -2.286 -27.526 1.00 89.75 244 SER A O 1
ATOM 1943 N N . GLY A 1 245 ? 12.329 -1.069 -25.838 1.00 90.06 245 GLY A N 1
ATOM 1944 C CA . GLY A 1 245 ? 13.228 0.075 -25.988 1.00 90.06 245 GLY A CA 1
ATOM 1945 C C . GLY A 1 245 ? 14.400 0.060 -25.001 1.00 90.06 245 GLY A C 1
ATOM 1946 O O . GLY A 1 245 ? 14.706 -0.945 -24.363 1.00 90.06 245 GLY A O 1
ATOM 1947 N N . MET A 1 246 ? 15.060 1.211 -24.856 1.00 93.25 246 MET A N 1
ATOM 1948 C CA . MET A 1 246 ? 16.179 1.368 -23.925 1.00 93.25 246 MET A CA 1
ATOM 1949 C C . MET A 1 246 ? 15.689 1.649 -22.500 1.00 93.25 246 MET A C 1
ATOM 1951 O O . MET A 1 246 ? 14.944 2.605 -22.271 1.00 93.25 246 MET A O 1
ATOM 1955 N N . VAL A 1 247 ? 16.160 0.844 -21.547 1.00 95.94 247 VAL A N 1
ATOM 1956 C CA . VAL A 1 247 ? 15.955 1.052 -20.111 1.00 95.94 247 VAL A CA 1
ATOM 1957 C C . VAL A 1 247 ? 17.292 1.185 -19.389 1.00 95.94 247 VAL A C 1
ATOM 1959 O O . VAL A 1 247 ? 18.183 0.342 -19.532 1.00 95.94 247 VAL A O 1
ATOM 1962 N N . ASP A 1 248 ? 17.403 2.236 -18.582 1.00 96.56 248 ASP A N 1
ATOM 1963 C CA . ASP A 1 248 ? 18.479 2.410 -17.615 1.00 96.56 248 ASP A CA 1
ATOM 1964 C C . ASP A 1 248 ? 17.963 2.130 -16.207 1.00 96.56 248 ASP A C 1
ATOM 1966 O O . ASP A 1 248 ? 16.869 2.545 -15.821 1.00 96.56 248 ASP A O 1
ATOM 1970 N N . VAL A 1 249 ? 18.777 1.419 -15.428 1.00 95.81 249 VAL A N 1
ATOM 1971 C CA . VAL A 1 249 ? 18.444 1.020 -14.059 1.00 95.81 249 VAL A CA 1
ATOM 1972 C C . VAL A 1 249 ? 19.531 1.491 -13.117 1.00 95.81 249 VAL A C 1
ATOM 1974 O O . VAL A 1 249 ? 20.696 1.103 -13.259 1.00 95.81 249 VAL A O 1
ATOM 1977 N N . TYR A 1 250 ? 19.139 2.275 -12.123 1.00 94.69 250 TYR A N 1
ATOM 1978 C CA . TYR A 1 250 ? 20.009 2.732 -11.049 1.00 94.69 250 TYR A CA 1
ATOM 1979 C C . TYR A 1 250 ? 19.532 2.104 -9.753 1.00 94.69 250 TYR A C 1
ATOM 1981 O O . TYR A 1 250 ? 18.389 2.309 -9.361 1.00 94.69 250 TYR A O 1
ATOM 1989 N N . VAL A 1 251 ? 20.399 1.337 -9.098 1.00 92.81 251 VAL A N 1
ATOM 1990 C CA . VAL A 1 251 ? 20.122 0.772 -7.774 1.00 92.81 251 VAL A CA 1
ATOM 1991 C C . VAL A 1 251 ? 20.904 1.534 -6.724 1.00 92.81 251 VAL A C 1
ATOM 1993 O O . VAL A 1 251 ? 22.058 1.908 -6.947 1.00 92.81 251 VAL A O 1
ATOM 1996 N N . ARG A 1 252 ? 20.279 1.751 -5.572 1.00 87.75 252 ARG A N 1
ATOM 1997 C CA . ARG A 1 252 ? 20.951 2.287 -4.396 1.00 87.75 252 ARG A CA 1
ATOM 1998 C C . ARG A 1 252 ? 21.378 1.149 -3.475 1.00 87.75 252 ARG A C 1
ATOM 2000 O O . ARG A 1 252 ? 20.646 0.163 -3.349 1.00 87.75 252 ARG A O 1
ATOM 2007 N N . PRO A 1 253 ? 22.552 1.259 -2.830 1.00 79.62 253 PRO A N 1
ATOM 2008 C CA . PRO A 1 253 ? 22.930 0.339 -1.770 1.00 79.62 253 PRO A CA 1
ATOM 2009 C C . PRO A 1 253 ? 21.872 0.316 -0.667 1.00 79.62 253 PRO A C 1
ATOM 2011 O O . PRO A 1 253 ? 21.232 1.329 -0.383 1.00 79.62 253 PRO A O 1
ATOM 2014 N N . ALA A 1 254 ? 21.718 -0.836 -0.020 1.00 77.81 254 ALA A N 1
ATOM 2015 C CA . ALA A 1 254 ? 20.811 -0.977 1.106 1.00 77.81 254 ALA A CA 1
ATOM 2016 C C . ALA A 1 254 ? 21.167 0.019 2.225 1.00 77.81 254 ALA A C 1
ATOM 2018 O O . ALA A 1 254 ? 22.300 0.058 2.707 1.00 77.81 254 ALA A O 1
ATOM 2019 N N . SER A 1 255 ? 20.186 0.818 2.639 1.00 74.62 255 SER A N 1
ATOM 2020 C CA . SER A 1 255 ? 20.297 1.788 3.727 1.00 74.62 255 SER A CA 1
ATOM 2021 C C . SER A 1 255 ? 19.032 1.735 4.574 1.00 74.62 255 SER A C 1
ATOM 2023 O O . SER A 1 255 ? 17.928 1.593 4.053 1.00 74.62 255 SER A O 1
ATOM 2025 N N . GLU A 1 256 ? 19.180 1.873 5.892 1.00 63.91 256 GLU A N 1
ATOM 2026 C CA . GLU A 1 256 ? 18.030 1.969 6.798 1.00 63.91 256 GLU A CA 1
ATOM 2027 C C . GLU A 1 256 ? 17.286 3.307 6.661 1.00 63.91 256 GLU A C 1
ATOM 2029 O O . GLU A 1 256 ? 16.118 3.392 7.031 1.00 63.91 256 GLU A O 1
ATOM 2034 N N . LYS A 1 257 ? 17.944 4.355 6.142 1.00 71.38 257 LYS A N 1
ATOM 2035 C CA . LYS A 1 257 ? 17.387 5.719 6.082 1.00 71.38 257 LYS A CA 1
ATOM 2036 C C . LYS A 1 257 ? 16.693 6.051 4.765 1.00 71.38 257 LYS A C 1
ATOM 2038 O O . LYS A 1 257 ? 15.841 6.935 4.744 1.00 71.38 257 LYS A O 1
ATOM 2043 N N . GLU A 1 258 ? 17.078 5.392 3.677 1.00 76.19 258 GLU A N 1
ATOM 2044 C CA . GLU A 1 258 ? 16.547 5.672 2.342 1.00 76.19 258 GLU A CA 1
ATOM 2045 C C . GLU A 1 258 ? 15.475 4.646 1.978 1.00 76.19 258 GLU A C 1
ATOM 2047 O O . GLU A 1 258 ? 15.624 3.446 2.220 1.00 76.19 258 GLU A O 1
ATOM 2052 N N . ARG A 1 259 ? 14.356 5.138 1.438 1.00 84.31 259 ARG A N 1
ATOM 2053 C CA . ARG A 1 259 ? 13.225 4.291 1.039 1.00 84.31 259 ARG A CA 1
ATOM 2054 C C . ARG A 1 259 ? 13.330 3.881 -0.417 1.00 84.31 259 ARG A C 1
ATOM 2056 O O . ARG A 1 259 ? 12.942 2.768 -0.752 1.00 84.31 259 ARG A O 1
ATOM 2063 N N . ASP A 1 260 ? 13.837 4.764 -1.270 1.00 88.81 260 ASP A N 1
ATOM 2064 C CA . ASP A 1 260 ? 14.070 4.473 -2.673 1.00 88.81 260 ASP A CA 1
ATOM 2065 C C . ASP A 1 260 ? 15.268 3.537 -2.827 1.00 88.81 260 ASP A C 1
ATOM 2067 O O . ASP A 1 260 ? 16.364 3.809 -2.342 1.00 88.81 260 ASP A O 1
ATOM 2071 N N . PHE A 1 261 ? 15.058 2.413 -3.504 1.00 91.62 261 PHE A N 1
ATOM 2072 C CA . PHE A 1 261 ? 16.115 1.425 -3.732 1.00 91.62 261 PHE A CA 1
ATOM 2073 C C . PHE A 1 261 ? 16.485 1.298 -5.206 1.00 91.62 261 PHE A C 1
ATOM 2075 O O . PHE A 1 261 ? 17.582 0.835 -5.523 1.00 91.62 261 PHE A O 1
ATOM 2082 N N . ALA A 1 262 ? 15.581 1.676 -6.111 1.00 94.00 262 ALA A N 1
ATOM 2083 C CA . ALA A 1 262 ? 15.833 1.632 -7.537 1.00 94.00 262 ALA A CA 1
ATOM 2084 C C . ALA A 1 262 ? 15.088 2.736 -8.279 1.00 94.00 262 ALA A C 1
ATOM 2086 O O . ALA A 1 262 ? 14.010 3.172 -7.885 1.00 94.00 262 ALA A O 1
ATOM 2087 N N . ILE A 1 263 ? 15.679 3.153 -9.390 1.00 95.50 263 ILE A N 1
ATOM 2088 C CA . ILE A 1 263 ? 15.103 4.079 -10.352 1.00 95.50 263 ILE A CA 1
ATOM 2089 C C . ILE A 1 263 ? 15.226 3.436 -11.729 1.00 95.50 263 ILE A C 1
ATOM 2091 O O . ILE A 1 263 ? 16.324 3.056 -12.149 1.00 95.50 263 ILE A O 1
ATOM 2095 N N . LEU A 1 264 ? 14.098 3.342 -12.424 1.00 96.81 264 LEU A N 1
ATOM 2096 C CA . LEU A 1 264 ? 13.995 2.861 -13.796 1.00 96.81 264 LEU A CA 1
ATOM 2097 C C . LEU A 1 264 ? 13.751 4.054 -14.722 1.00 96.81 264 LEU A C 1
ATOM 2099 O O . LEU A 1 264 ? 12.848 4.852 -14.469 1.00 96.81 264 LEU A O 1
ATOM 2103 N N . ILE A 1 265 ? 14.535 4.175 -15.791 1.00 97.00 265 ILE A N 1
ATOM 2104 C CA . ILE A 1 265 ? 14.382 5.234 -16.792 1.00 97.00 265 ILE A CA 1
ATOM 2105 C C . ILE A 1 265 ? 14.153 4.587 -18.153 1.00 97.00 265 ILE A C 1
ATOM 2107 O O . ILE A 1 265 ? 15.064 4.001 -18.735 1.00 97.00 265 ILE A O 1
ATOM 2111 N N . PHE A 1 266 ? 12.932 4.706 -18.660 1.00 95.44 266 PHE A N 1
ATOM 2112 C CA . PHE A 1 266 ? 12.526 4.211 -19.972 1.00 95.44 266 PHE A CA 1
ATOM 2113 C C . PHE A 1 266 ? 12.652 5.333 -20.990 1.00 95.44 266 PHE A C 1
ATOM 2115 O O . PHE A 1 266 ? 12.002 6.363 -20.829 1.00 95.44 266 PHE A O 1
ATOM 2122 N N . SER A 1 267 ? 13.468 5.145 -22.025 1.00 93.31 267 SER A N 1
ATOM 2123 C CA . SER A 1 267 ? 13.652 6.137 -23.091 1.00 93.31 267 SER A CA 1
ATOM 2124 C C . SER A 1 267 ? 12.814 5.799 -24.324 1.00 93.31 267 SER A C 1
ATOM 2126 O O . SER A 1 267 ? 12.749 4.639 -24.734 1.00 93.31 267 SER A O 1
ATOM 2128 N N . ASN A 1 268 ? 12.212 6.832 -24.913 1.00 88.12 268 ASN A N 1
ATOM 2129 C CA . ASN A 1 268 ? 11.322 6.830 -26.076 1.00 88.12 268 ASN A CA 1
ATOM 2130 C C . ASN A 1 268 ? 10.188 5.780 -26.026 1.00 88.12 268 ASN A C 1
ATOM 2132 O O . ASN A 1 268 ? 10.086 4.971 -26.948 1.00 88.12 268 ASN A O 1
ATOM 2136 N N . PRO A 1 269 ? 9.336 5.760 -24.979 1.00 85.31 269 PRO A N 1
ATOM 2137 C CA . PRO A 1 269 ? 8.264 4.771 -24.834 1.00 85.31 269 PRO A CA 1
ATOM 2138 C C . PRO A 1 269 ? 7.001 5.055 -25.671 1.00 85.31 269 PRO A C 1
ATOM 2140 O O . PRO A 1 269 ? 5.931 4.554 -25.323 1.00 85.31 269 PRO A O 1
ATOM 2143 N N . ASP A 1 270 ? 7.080 5.840 -26.753 1.00 78.38 270 ASP A N 1
ATOM 2144 C CA . ASP A 1 270 ? 5.914 6.107 -27.609 1.00 78.38 270 ASP A CA 1
ATOM 2145 C C . ASP A 1 270 ? 5.355 4.797 -28.189 1.00 78.38 270 ASP A C 1
ATOM 2147 O O . ASP A 1 270 ? 6.082 3.984 -28.767 1.00 78.38 270 ASP A O 1
ATOM 2151 N N . ARG A 1 271 ? 4.048 4.584 -28.000 1.00 80.12 271 ARG A N 1
ATOM 2152 C CA . ARG A 1 271 ? 3.318 3.365 -28.395 1.00 80.12 271 ARG A CA 1
ATOM 2153 C C . ARG A 1 271 ? 3.894 2.076 -27.814 1.00 80.12 271 ARG A C 1
ATOM 2155 O O . ARG A 1 271 ? 3.788 1.018 -28.437 1.00 80.12 271 ARG A O 1
ATOM 2162 N N . ALA A 1 272 ? 4.503 2.150 -26.634 1.00 87.19 272 ALA A N 1
ATOM 2163 C CA . ALA A 1 272 ? 5.132 1.006 -26.000 1.00 87.19 272 ALA A CA 1
ATOM 2164 C C . ALA A 1 272 ? 4.338 0.467 -24.807 1.00 87.19 272 ALA A C 1
ATOM 2166 O O . ALA A 1 272 ? 3.538 1.152 -24.166 1.00 87.19 272 ALA A O 1
ATOM 2167 N N . LEU A 1 273 ? 4.622 -0.795 -24.494 1.00 92.81 273 LEU A N 1
ATOM 2168 C CA . LEU A 1 273 ? 4.163 -1.465 -23.292 1.00 92.81 273 LEU A CA 1
ATOM 2169 C C . LEU A 1 273 ? 5.378 -1.785 -22.426 1.00 92.81 273 LEU A C 1
ATOM 2171 O O . LEU A 1 273 ? 6.251 -2.554 -22.829 1.00 92.81 273 LEU A O 1
ATOM 2175 N N . ILE A 1 274 ? 5.425 -1.180 -21.245 1.00 95.12 274 ILE A N 1
ATOM 2176 C CA . ILE A 1 274 ? 6.445 -1.440 -20.229 1.00 95.12 274 ILE A CA 1
ATOM 2177 C C . ILE A 1 274 ? 5.851 -2.421 -19.229 1.00 95.12 274 ILE A C 1
ATOM 2179 O O . ILE A 1 274 ? 4.770 -2.168 -18.700 1.00 95.12 274 ILE A O 1
ATOM 2183 N N . ARG A 1 275 ? 6.544 -3.522 -18.938 1.00 96.94 275 ARG A N 1
ATOM 2184 C CA . ARG A 1 275 ? 6.111 -4.499 -17.931 1.00 96.94 275 ARG A CA 1
ATOM 2185 C C . ARG A 1 275 ? 7.187 -4.705 -16.876 1.00 96.94 275 ARG A C 1
ATOM 2187 O O . ARG A 1 275 ? 8.341 -4.981 -17.193 1.00 96.94 275 ARG A O 1
ATOM 2194 N N . LEU A 1 276 ? 6.779 -4.617 -15.618 1.00 97.75 276 LEU A N 1
ATOM 2195 C CA . LEU A 1 276 ? 7.591 -4.883 -14.439 1.00 97.75 276 LEU A CA 1
ATOM 2196 C C . LEU A 1 276 ? 7.025 -6.111 -13.742 1.00 97.75 276 LEU A C 1
ATOM 2198 O O . LEU A 1 276 ? 5.920 -6.062 -13.202 1.00 97.75 276 LEU A O 1
ATOM 2202 N N . ARG A 1 277 ? 7.761 -7.223 -13.769 1.00 97.94 277 ARG A N 1
ATOM 2203 C CA . ARG A 1 277 ? 7.344 -8.483 -13.146 1.00 97.94 277 ARG A CA 1
ATOM 2204 C C . ARG A 1 277 ? 8.114 -8.714 -11.863 1.00 97.94 277 ARG A C 1
ATOM 2206 O O . ARG A 1 277 ? 9.334 -8.805 -11.886 1.00 97.94 277 ARG A O 1
ATOM 2213 N N . PHE A 1 278 ? 7.394 -8.877 -10.767 1.00 98.00 278 PHE A N 1
ATOM 2214 C CA . PHE A 1 278 ? 7.916 -9.163 -9.442 1.00 98.00 278 PHE A CA 1
ATOM 2215 C C . PHE A 1 278 ? 7.639 -10.627 -9.116 1.00 98.00 278 PHE A C 1
ATOM 2217 O O . PHE A 1 278 ? 6.484 -11.044 -9.048 1.00 98.00 278 PHE A O 1
ATOM 2224 N N . VAL A 1 279 ? 8.695 -11.413 -8.932 1.00 97.75 279 VAL A N 1
ATOM 2225 C CA . VAL A 1 279 ? 8.630 -12.815 -8.520 1.00 97.75 279 VAL A CA 1
ATOM 2226 C C . VAL A 1 279 ? 8.957 -12.890 -7.036 1.00 97.75 279 VAL A C 1
ATOM 2228 O O . VAL A 1 279 ? 10.089 -12.632 -6.624 1.00 97.75 279 VAL A O 1
ATOM 2231 N N . LEU A 1 280 ? 7.946 -13.230 -6.244 1.00 96.56 280 LEU A N 1
ATOM 2232 C CA . LEU A 1 280 ? 7.997 -13.303 -4.789 1.00 96.56 280 LEU A CA 1
ATOM 2233 C C . LEU A 1 280 ? 8.228 -14.751 -4.322 1.00 96.56 280 LEU A C 1
ATOM 2235 O O . LEU A 1 280 ? 7.878 -15.694 -5.038 1.00 96.56 280 LEU A O 1
ATOM 2239 N N . PRO A 1 281 ? 8.807 -14.975 -3.131 1.00 95.12 281 PRO A N 1
ATOM 2240 C CA . PRO A 1 281 ? 8.934 -16.318 -2.585 1.00 95.12 281 PRO A CA 1
ATOM 2241 C C . PRO A 1 281 ? 7.582 -16.818 -2.063 1.00 95.12 281 PRO A C 1
ATOM 2243 O O . PRO A 1 281 ? 6.743 -16.047 -1.602 1.00 95.12 281 PRO A O 1
ATOM 2246 N N . LYS A 1 282 ? 7.386 -18.138 -2.086 1.00 93.94 282 LYS A N 1
ATOM 2247 C CA . LYS A 1 282 ? 6.243 -18.793 -1.440 1.00 93.94 282 LYS A CA 1
ATOM 2248 C C . LYS A 1 282 ? 6.641 -19.159 -0.014 1.00 93.94 282 LYS A C 1
ATOM 2250 O O . LYS A 1 282 ? 7.380 -20.117 0.182 1.00 93.94 282 LYS A O 1
ATOM 2255 N N . LEU A 1 283 ? 6.202 -18.363 0.957 1.00 93.31 283 LEU A N 1
ATOM 2256 C CA . LEU A 1 283 ? 6.563 -18.539 2.373 1.00 93.31 283 LEU A CA 1
ATOM 2257 C C . LEU A 1 283 ? 5.548 -19.380 3.157 1.00 93.31 283 LEU A C 1
ATOM 2259 O O . LEU A 1 283 ? 5.757 -19.664 4.334 1.00 93.31 283 LEU A O 1
ATOM 2263 N N . VAL A 1 284 ? 4.445 -19.744 2.510 1.00 90.94 284 VAL A N 1
ATOM 2264 C CA . VAL A 1 284 ? 3.314 -20.463 3.092 1.00 90.94 284 VAL A CA 1
ATOM 2265 C C . VAL A 1 284 ? 2.895 -21.595 2.169 1.00 90.94 284 VAL A C 1
ATOM 2267 O O . VAL A 1 284 ? 3.164 -21.548 0.965 1.00 90.94 284 VAL A O 1
ATOM 2270 N N . ASP A 1 285 ? 2.194 -22.577 2.722 1.00 87.12 285 ASP A N 1
ATOM 2271 C CA . ASP A 1 285 ? 1.514 -23.591 1.926 1.00 87.12 285 ASP A CA 1
ATOM 2272 C C . ASP A 1 285 ? 0.236 -23.011 1.307 1.00 87.12 285 ASP A C 1
ATOM 2274 O O . ASP A 1 285 ? -0.486 -22.235 1.936 1.00 87.12 285 ASP A O 1
ATOM 2278 N N . ALA A 1 286 ? -0.044 -23.384 0.056 1.00 80.75 286 ALA A N 1
ATOM 2279 C CA . ALA A 1 286 ? -1.270 -22.968 -0.619 1.00 80.75 286 ALA A CA 1
ATOM 2280 C C . ALA A 1 286 ? -2.482 -23.709 -0.048 1.00 80.75 286 ALA A C 1
ATOM 2282 O O . ALA A 1 286 ? -2.495 -24.939 -0.002 1.00 80.75 286 ALA A O 1
ATOM 2283 N N . PHE A 1 287 ? -3.541 -22.966 0.253 1.00 76.50 287 PHE A N 1
ATOM 2284 C CA . PHE A 1 287 ? -4.884 -23.501 0.475 1.00 76.50 287 PHE A CA 1
ATOM 2285 C C . PHE A 1 287 ? -5.754 -23.356 -0.788 1.00 76.50 287 PHE A C 1
ATOM 2287 O O . PHE A 1 287 ? -6.664 -24.150 -1.016 1.00 76.50 287 PHE A O 1
ATOM 2294 N N . SER A 1 288 ? -5.459 -22.363 -1.630 1.00 72.94 288 SER A N 1
ATOM 2295 C CA . SER A 1 288 ? -6.103 -22.031 -2.895 1.00 72.94 288 SER A CA 1
ATOM 2296 C C . SER A 1 288 ? -5.148 -21.245 -3.805 1.00 72.94 288 SER A C 1
ATOM 2298 O O . SER A 1 288 ? -4.395 -20.378 -3.369 1.00 72.94 288 SER A O 1
ATOM 2300 N N . SER A 1 289 ? -5.194 -21.511 -5.111 1.00 70.56 289 SER A N 1
ATOM 2301 C CA . SER A 1 289 ? -4.502 -20.703 -6.128 1.00 70.56 289 SER A CA 1
ATOM 2302 C C . SER A 1 289 ? -5.401 -19.637 -6.757 1.00 70.56 289 SER A C 1
ATOM 2304 O O . SER A 1 289 ? -5.001 -18.983 -7.719 1.00 70.56 289 SER A O 1
ATOM 2306 N N . GLN A 1 290 ? -6.637 -19.486 -6.274 1.00 86.94 290 GLN A N 1
ATOM 2307 C CA . GLN A 1 290 ? -7.584 -18.552 -6.864 1.00 86.94 290 GLN A CA 1
ATOM 2308 C C . GLN A 1 290 ? -7.221 -17.114 -6.492 1.00 86.94 290 GLN A C 1
ATOM 2310 O O . GLN A 1 290 ? -7.118 -16.765 -5.313 1.00 86.94 290 GLN A O 1
ATOM 2315 N N . VAL A 1 291 ? -7.079 -16.270 -7.513 1.00 89.75 291 VAL A N 1
ATOM 2316 C CA . VAL A 1 291 ? -6.964 -14.828 -7.317 1.00 89.75 291 VAL A CA 1
ATOM 2317 C C . VAL A 1 291 ? -8.322 -14.277 -6.897 1.00 89.75 291 VAL A C 1
ATOM 2319 O O . VAL A 1 291 ? -9.359 -14.611 -7.470 1.00 89.75 291 VAL A O 1
ATOM 2322 N N . ARG A 1 292 ? -8.309 -13.455 -5.855 1.00 90.62 292 ARG A N 1
ATOM 2323 C CA . ARG A 1 292 ? -9.472 -12.799 -5.274 1.00 90.62 292 ARG A CA 1
ATOM 2324 C C . ARG A 1 292 ? -9.271 -11.300 -5.341 1.00 90.62 292 ARG A C 1
ATOM 2326 O O . ARG A 1 292 ? -8.167 -10.804 -5.129 1.00 90.62 292 ARG A O 1
ATOM 2333 N N . TYR A 1 293 ? -10.368 -10.607 -5.585 1.00 91.12 293 TYR A N 1
ATOM 2334 C CA . TYR A 1 293 ? -10.420 -9.160 -5.618 1.00 91.12 293 TYR A CA 1
ATOM 2335 C C . TYR A 1 293 ? -11.301 -8.648 -4.479 1.00 91.12 293 TYR A C 1
ATOM 2337 O O . TYR A 1 293 ? -12.384 -9.182 -4.229 1.00 91.12 293 TYR A O 1
ATOM 2345 N N . PHE A 1 294 ? -10.840 -7.592 -3.821 1.00 91.56 294 PHE A N 1
ATOM 2346 C CA . PHE A 1 294 ? -11.547 -6.896 -2.761 1.00 91.56 294 PHE A CA 1
ATOM 2347 C C . PHE A 1 294 ? -11.572 -5.400 -3.049 1.00 91.56 294 PHE A C 1
ATOM 2349 O O . PHE A 1 294 ? -10.618 -4.827 -3.573 1.00 91.56 294 PHE A O 1
ATOM 2356 N N . ASN A 1 295 ? -12.675 -4.770 -2.660 1.00 90.88 295 ASN A N 1
ATOM 2357 C CA . ASN A 1 295 ? -12.828 -3.326 -2.691 1.00 90.88 295 ASN A CA 1
ATOM 2358 C C . ASN A 1 295 ? -13.033 -2.816 -1.263 1.00 90.88 295 ASN A C 1
ATOM 2360 O O . ASN A 1 295 ? -13.929 -3.295 -0.561 1.00 90.88 295 ASN A O 1
ATOM 2364 N N . ALA A 1 296 ? -12.229 -1.836 -0.855 1.00 93.31 296 ALA A N 1
ATOM 2365 C CA . ALA A 1 296 ? -12.266 -1.260 0.484 1.00 93.31 296 ALA A CA 1
ATOM 2366 C C . ALA A 1 296 ? -13.653 -0.731 0.865 1.00 93.31 296 ALA A C 1
ATOM 2368 O O . ALA A 1 296 ? -14.117 -0.974 1.974 1.00 93.31 296 ALA A O 1
ATOM 2369 N N . TYR A 1 297 ? -14.360 -0.067 -0.053 1.00 93.88 297 TYR A N 1
ATOM 2370 C CA . TYR A 1 297 ? -15.673 0.511 0.241 1.00 93.88 297 TYR A CA 1
ATOM 2371 C C . TYR A 1 297 ? -16.734 -0.558 0.513 1.00 93.88 297 TYR A C 1
ATOM 2373 O O . TYR A 1 297 ? -17.562 -0.386 1.406 1.00 93.88 297 TYR A O 1
ATOM 2381 N N . ASN A 1 298 ? -16.684 -1.688 -0.200 1.00 94.25 298 ASN A N 1
ATOM 2382 C CA . ASN A 1 298 ? -17.552 -2.829 0.094 1.00 94.25 298 ASN A CA 1
ATOM 2383 C C . ASN A 1 298 ? -17.240 -3.408 1.479 1.00 94.25 298 ASN A C 1
ATOM 2385 O O . ASN A 1 298 ? -18.159 -3.649 2.253 1.00 94.25 298 ASN A O 1
ATOM 2389 N N . LEU A 1 299 ? -15.957 -3.551 1.830 1.00 96.00 299 LEU A N 1
ATOM 2390 C CA . LEU A 1 299 ? -15.556 -4.013 3.162 1.00 96.00 299 LEU A CA 1
ATOM 2391 C C . LEU A 1 299 ? -16.011 -3.052 4.269 1.00 96.00 299 LEU A C 1
ATOM 2393 O O . LEU A 1 299 ? -16.503 -3.510 5.295 1.00 96.00 299 LEU A O 1
ATOM 2397 N N . ILE A 1 300 ? -15.901 -1.736 4.056 1.00 97.38 300 ILE A N 1
ATOM 2398 C CA . ILE A 1 300 ? -16.394 -0.708 4.986 1.00 97.38 300 ILE A CA 1
ATOM 2399 C C . ILE A 1 300 ? -17.905 -0.853 5.200 1.00 97.38 300 ILE A C 1
ATOM 2401 O O . ILE A 1 300 ? -18.349 -0.864 6.350 1.00 97.38 300 ILE A O 1
ATOM 2405 N N . LYS A 1 301 ? -18.689 -1.027 4.124 1.00 96.62 301 LYS A N 1
ATOM 2406 C CA . LYS A 1 301 ? -20.141 -1.272 4.209 1.00 96.62 301 LYS A CA 1
ATOM 2407 C C . LYS A 1 301 ? -20.457 -2.577 4.949 1.00 96.62 301 LYS A C 1
ATOM 2409 O O . LYS A 1 301 ? -21.268 -2.569 5.873 1.00 96.62 301 LYS A O 1
ATOM 2414 N N . ASP A 1 302 ? -19.794 -3.676 4.594 1.00 95.88 302 ASP A N 1
ATOM 2415 C CA . ASP A 1 302 ? -20.022 -5.004 5.182 1.00 95.88 302 ASP A CA 1
ATOM 2416 C C . ASP A 1 302 ? -19.696 -5.045 6.680 1.00 95.88 302 ASP A C 1
ATOM 2418 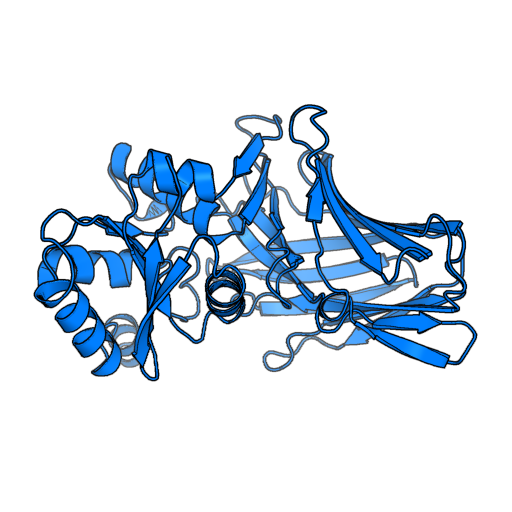O O . ASP A 1 302 ? -20.389 -5.695 7.466 1.00 95.88 302 ASP A O 1
ATOM 2422 N N . LEU A 1 303 ? -18.632 -4.347 7.083 1.00 96.75 303 LEU A N 1
ATOM 2423 C CA . LEU A 1 303 ? -18.192 -4.233 8.474 1.00 96.75 303 LEU A CA 1
ATOM 2424 C C . LEU A 1 303 ? -18.932 -3.130 9.237 1.00 96.75 303 LEU A C 1
ATOM 2426 O O . LEU A 1 303 ? -18.755 -3.029 10.451 1.00 96.75 303 LEU A O 1
ATOM 2430 N N . LYS A 1 304 ? -19.775 -2.350 8.544 1.00 97.19 304 LYS A N 1
ATOM 2431 C CA . LYS A 1 304 ? -20.537 -1.213 9.077 1.00 97.19 304 LYS A CA 1
ATOM 2432 C C . LYS A 1 304 ? -19.638 -0.198 9.788 1.00 97.19 304 LYS A C 1
ATOM 2434 O O . LYS A 1 304 ? -19.966 0.256 10.874 1.00 97.19 304 LYS A O 1
ATOM 2439 N N . ILE A 1 305 ? -18.479 0.096 9.201 1.00 98.44 305 ILE A N 1
ATOM 2440 C CA . ILE A 1 305 ? -17.508 1.035 9.772 1.00 98.44 305 ILE A CA 1
ATOM 2441 C C . ILE A 1 305 ? -18.028 2.464 9.592 1.00 98.44 305 ILE A C 1
ATOM 2443 O O . ILE A 1 305 ? -18.269 2.903 8.468 1.00 98.44 305 ILE A O 1
ATOM 2447 N N . ASP A 1 306 ? -18.144 3.194 10.700 1.00 98.44 306 ASP A N 1
ATOM 2448 C CA . ASP A 1 306 ? -18.621 4.580 10.732 1.00 98.44 306 ASP A CA 1
ATOM 2449 C C . ASP A 1 306 ? -17.463 5.586 10.744 1.00 98.44 306 ASP A C 1
ATOM 2451 O O . ASP A 1 306 ? -17.568 6.681 10.184 1.00 98.44 306 ASP A O 1
ATOM 2455 N N . TYR A 1 307 ? -16.346 5.214 11.376 1.00 98.69 307 TYR A N 1
ATOM 2456 C CA . TYR A 1 307 ? -15.156 6.054 11.487 1.00 98.69 307 TYR A CA 1
ATOM 2457 C C . TYR A 1 307 ? -13.874 5.249 11.293 1.00 98.69 307 TYR A C 1
ATOM 2459 O O . TYR A 1 307 ? -13.809 4.059 11.596 1.00 98.69 307 TYR A O 1
ATOM 2467 N N . ILE A 1 308 ? -12.827 5.923 10.832 1.00 98.50 308 ILE A N 1
ATOM 2468 C CA . ILE A 1 308 ? -11.489 5.364 10.654 1.00 98.50 308 ILE A CA 1
ATOM 2469 C C . ILE A 1 308 ? -10.506 6.205 11.465 1.00 98.50 308 ILE A C 1
ATOM 2471 O O . ILE A 1 308 ? -10.435 7.415 11.273 1.00 98.50 308 ILE A O 1
ATOM 2475 N N . MET A 1 309 ? -9.749 5.567 12.356 1.00 97.75 309 MET A N 1
ATOM 2476 C CA . MET A 1 309 ? -8.676 6.179 13.140 1.00 97.75 309 MET A CA 1
ATOM 2477 C C . MET A 1 309 ? -7.328 5.650 12.651 1.00 97.75 309 MET A C 1
ATOM 2479 O O . MET A 1 309 ? -7.070 4.445 12.714 1.00 97.75 309 MET A O 1
ATOM 2483 N N . ILE A 1 310 ? -6.445 6.545 12.216 1.00 95.88 310 ILE A N 1
ATOM 2484 C CA . ILE A 1 310 ? -5.102 6.195 11.740 1.00 95.88 310 ILE A CA 1
ATOM 2485 C C . ILE A 1 310 ? -4.032 7.072 12.378 1.00 95.88 310 ILE A C 1
ATOM 2487 O O . ILE A 1 310 ? -4.289 8.196 12.799 1.00 95.88 310 ILE A O 1
ATOM 2491 N N . ASN A 1 311 ? -2.806 6.556 12.418 1.00 94.25 311 ASN A N 1
ATOM 2492 C CA . ASN A 1 311 ? -1.641 7.350 12.784 1.00 94.25 311 ASN A CA 1
ATOM 2493 C C . ASN A 1 311 ? -1.197 8.217 11.593 1.00 94.25 311 ASN A C 1
ATOM 2495 O O . ASN A 1 311 ? -1.009 7.684 10.499 1.00 94.25 311 ASN A O 1
ATOM 2499 N N . VAL A 1 312 ? -0.961 9.515 11.791 1.00 94.75 312 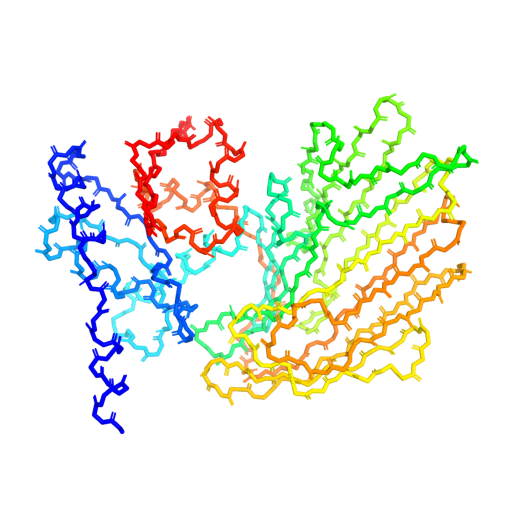VAL A N 1
ATOM 2500 C CA . VAL A 1 312 ? -0.602 10.459 10.710 1.00 94.75 312 VAL A CA 1
ATOM 2501 C C . VAL A 1 312 ? 0.722 10.111 10.018 1.00 94.75 312 VAL A C 1
ATOM 2503 O O . VAL A 1 312 ? 0.941 10.450 8.856 1.00 94.75 312 VAL A O 1
ATOM 2506 N N . ASN A 1 313 ? 1.607 9.361 10.685 1.00 91.44 313 ASN A N 1
ATOM 2507 C CA . ASN A 1 313 ? 2.854 8.902 10.074 1.00 91.44 313 ASN A CA 1
ATOM 2508 C C . ASN A 1 313 ? 2.652 7.745 9.084 1.00 91.44 313 ASN A C 1
ATOM 2510 O O . ASN A 1 313 ? 3.549 7.471 8.286 1.00 91.44 313 ASN A O 1
ATOM 2514 N N . ARG A 1 314 ? 1.473 7.105 9.054 1.00 89.75 314 ARG A N 1
ATOM 2515 C CA . ARG A 1 314 ? 1.071 6.168 7.990 1.00 89.75 314 ARG A CA 1
ATOM 2516 C C . ARG A 1 314 ? 0.678 6.953 6.738 1.00 89.75 314 ARG A C 1
ATOM 2518 O O . ARG A 1 314 ? -0.479 6.970 6.328 1.00 89.75 314 ARG A O 1
ATOM 2525 N N . ARG A 1 315 ? 1.667 7.619 6.133 1.00 88.56 315 ARG A N 1
ATOM 2526 C CA . ARG A 1 315 ? 1.477 8.656 5.103 1.00 88.56 315 ARG A CA 1
ATOM 2527 C C . ARG A 1 315 ? 0.582 8.227 3.947 1.00 88.56 315 ARG A C 1
ATOM 2529 O O . ARG A 1 315 ? -0.250 9.018 3.534 1.00 88.56 315 ARG A O 1
ATOM 2536 N N . ARG A 1 316 ? 0.725 6.990 3.457 1.00 89.12 316 ARG A N 1
ATOM 2537 C CA . ARG A 1 316 ? -0.139 6.455 2.395 1.00 89.12 316 ARG A CA 1
ATOM 2538 C C . ARG A 1 316 ? -1.607 6.446 2.816 1.00 89.12 316 ARG A C 1
ATOM 2540 O O . ARG A 1 316 ? -2.453 6.940 2.084 1.00 89.12 316 ARG A O 1
ATOM 2547 N N . GLU A 1 317 ? -1.906 5.854 3.972 1.00 92.88 317 GLU A N 1
ATOM 2548 C CA . GLU A 1 317 ? -3.280 5.748 4.476 1.00 92.88 317 GLU A CA 1
ATOM 2549 C C . GLU A 1 317 ? -3.855 7.145 4.740 1.00 92.88 317 GLU A C 1
ATOM 2551 O O . GLU A 1 317 ? -4.967 7.441 4.312 1.00 92.88 317 GLU A O 1
ATOM 2556 N N . LEU A 1 318 ? -3.068 8.030 5.363 1.00 93.88 318 LEU A N 1
ATOM 2557 C CA . LEU A 1 318 ? -3.458 9.421 5.594 1.00 93.88 318 LEU A CA 1
ATOM 2558 C C . LEU A 1 318 ? -3.785 10.144 4.291 1.00 93.88 318 LEU A C 1
ATOM 2560 O O . LEU A 1 318 ? -4.831 10.778 4.184 1.00 93.88 318 LEU A O 1
ATOM 2564 N N . GLU A 1 319 ? -2.904 10.044 3.301 1.00 92.19 319 GLU A N 1
ATOM 2565 C CA . GLU A 1 319 ? -3.087 10.681 2.005 1.00 92.19 319 GLU A CA 1
ATOM 2566 C C . GLU A 1 319 ? -4.307 10.124 1.271 1.00 92.19 319 GLU A C 1
ATOM 2568 O O . GLU A 1 319 ? -5.097 10.897 0.736 1.00 92.19 319 GLU A O 1
ATOM 2573 N N . TRP A 1 320 ? -4.513 8.808 1.301 1.00 91.25 320 TRP A N 1
ATOM 2574 C CA . TRP A 1 320 ? -5.688 8.174 0.715 1.00 91.25 320 TRP A CA 1
ATOM 2575 C C . TRP A 1 320 ? -6.992 8.753 1.263 1.00 91.25 320 TRP A C 1
ATOM 2577 O O . TRP A 1 320 ? -7.810 9.259 0.488 1.00 91.25 320 TRP A O 1
ATOM 2587 N N . PHE A 1 321 ? -7.176 8.721 2.585 1.00 93.88 321 PHE A N 1
ATOM 2588 C CA . PHE A 1 321 ? -8.395 9.237 3.208 1.00 93.88 321 PHE A CA 1
ATOM 2589 C C . PHE A 1 321 ? -8.529 10.752 3.025 1.00 93.88 321 PHE A C 1
ATOM 2591 O O . PHE A 1 321 ? -9.643 11.266 2.911 1.00 93.88 321 PHE A O 1
ATOM 2598 N N . ASN A 1 322 ? -7.411 11.478 2.924 1.00 93.38 322 ASN A N 1
ATOM 2599 C CA . ASN A 1 322 ? -7.439 12.907 2.648 1.00 93.38 322 ASN A CA 1
ATOM 2600 C C . ASN A 1 322 ? -7.788 13.263 1.204 1.00 93.38 322 ASN A C 1
ATOM 2602 O O . ASN A 1 322 ? -8.442 14.281 0.983 1.00 93.38 322 ASN A O 1
ATOM 2606 N N . CYS A 1 323 ? -7.393 12.456 0.227 1.00 89.25 323 CYS A N 1
ATOM 2607 C CA . CYS A 1 323 ? -7.684 12.717 -1.178 1.00 89.25 323 CYS A CA 1
ATOM 2608 C C . CYS A 1 323 ? -9.097 12.267 -1.578 1.00 89.25 323 CYS A C 1
ATOM 2610 O O . CYS A 1 323 ? -9.716 12.901 -2.433 1.00 89.25 323 CYS A O 1
ATOM 2612 N N . ASP A 1 324 ? -9.657 11.244 -0.929 1.00 90.00 324 ASP A N 1
ATOM 2613 C CA . ASP A 1 324 ? -11.018 10.765 -1.189 1.00 90.00 324 ASP A CA 1
ATOM 2614 C C . ASP A 1 324 ? -12.076 11.481 -0.324 1.00 90.00 324 ASP A C 1
ATOM 2616 O O . ASP A 1 324 ? -12.775 10.899 0.513 1.00 90.00 324 ASP A O 1
ATOM 2620 N N . LYS A 1 325 ? -12.232 12.788 -0.568 1.00 91.00 325 LYS A N 1
ATOM 2621 C CA . LYS A 1 325 ? -13.222 13.633 0.127 1.00 91.00 325 LYS A CA 1
ATOM 2622 C C . LYS A 1 325 ? -14.679 13.265 -0.174 1.00 91.00 325 LYS A C 1
ATOM 2624 O O . LYS A 1 325 ? -15.588 13.776 0.476 1.00 91.00 325 LYS A O 1
ATOM 2629 N N . ARG A 1 326 ? -14.926 12.401 -1.166 1.00 90.56 326 ARG A N 1
ATOM 2630 C CA . ARG A 1 326 ? -16.274 11.912 -1.480 1.00 90.56 326 ARG A CA 1
ATOM 2631 C C . ARG A 1 326 ? -16.752 10.922 -0.423 1.00 90.56 326 ARG A C 1
ATOM 2633 O O . ARG A 1 326 ? -17.923 10.956 -0.052 1.00 90.56 326 ARG A O 1
ATOM 2640 N N . ASN A 1 327 ? -15.866 10.037 0.025 1.00 93.44 327 ASN A N 1
ATOM 2641 C CA . ASN A 1 327 ? -16.220 8.949 0.932 1.00 93.44 327 ASN A CA 1
ATOM 2642 C C . ASN A 1 327 ? -15.779 9.210 2.375 1.00 93.44 327 ASN A C 1
ATOM 2644 O O . ASN A 1 327 ? -16.345 8.609 3.291 1.00 93.44 327 ASN A O 1
ATOM 2648 N N . PHE A 1 328 ? -14.824 10.120 2.586 1.00 96.00 328 PHE A N 1
ATOM 2649 C CA . PHE A 1 328 ? -14.260 10.413 3.899 1.00 96.00 328 PHE A CA 1
ATOM 2650 C C . PHE A 1 328 ? -14.268 11.908 4.203 1.00 96.00 328 PHE A C 1
ATOM 2652 O O . PHE A 1 328 ? -13.988 12.755 3.358 1.00 96.00 328 PHE A O 1
ATOM 2659 N N . SER A 1 329 ? -14.577 12.241 5.450 1.00 97.62 329 SER A N 1
ATOM 2660 C CA . SER A 1 329 ? -14.440 13.593 5.986 1.00 97.62 329 SER A CA 1
ATOM 2661 C C . SER A 1 329 ? -13.565 13.533 7.224 1.00 97.62 329 SER A C 1
ATOM 2663 O O . SER A 1 329 ? -13.900 12.827 8.169 1.00 97.62 329 SER A O 1
ATOM 2665 N N . GLU A 1 330 ? -12.449 14.250 7.222 1.00 98.06 330 GLU A N 1
ATOM 2666 C CA . GLU A 1 330 ? -11.629 14.411 8.422 1.00 98.06 330 GLU A CA 1
ATOM 2667 C C . GLU A 1 330 ? -12.426 15.209 9.458 1.00 98.06 330 GLU A C 1
ATOM 2669 O O . GLU A 1 330 ? -12.978 16.266 9.148 1.00 98.06 330 GLU A O 1
ATOM 2674 N N . VAL A 1 331 ? -12.558 14.662 10.664 1.00 98.38 331 VAL A N 1
ATOM 2675 C CA . VAL A 1 331 ? -13.354 15.265 11.747 1.00 98.38 331 VAL A CA 1
ATOM 2676 C C . VAL A 1 331 ? -12.522 15.602 12.980 1.00 98.38 331 VAL A C 1
ATOM 2678 O O . VAL A 1 331 ? -13.018 16.279 13.883 1.00 98.38 331 VAL A O 1
ATOM 2681 N N . TYR A 1 332 ? -11.281 15.122 13.017 1.00 98.50 332 TYR A N 1
ATOM 2682 C CA . TYR A 1 332 ? -10.306 15.379 14.063 1.00 98.50 332 TYR A CA 1
ATOM 2683 C C . TYR A 1 332 ? -8.903 15.026 13.552 1.00 98.50 332 TYR A C 1
ATOM 2685 O O . TYR A 1 332 ? -8.728 13.987 12.913 1.00 98.50 332 TYR A O 1
ATOM 2693 N N . GLU A 1 333 ? -7.915 15.851 13.879 1.00 97.88 333 GLU A N 1
ATOM 2694 C CA . GLU A 1 333 ? -6.495 15.583 13.656 1.00 97.88 333 GLU A CA 1
ATOM 2695 C C . GLU A 1 333 ? -5.673 16.223 14.783 1.00 97.88 333 GLU A C 1
ATOM 2697 O O . GLU A 1 333 ? -5.983 17.320 15.253 1.00 97.88 333 GLU A O 1
ATOM 2702 N N . ASN A 1 334 ? -4.619 15.532 15.207 1.00 97.31 334 ASN A N 1
ATOM 2703 C CA . ASN A 1 334 ? -3.533 16.076 16.012 1.00 97.31 334 ASN A CA 1
ATOM 2704 C C . ASN A 1 334 ? -2.181 15.578 15.469 1.00 97.31 334 ASN A C 1
ATOM 2706 O O . ASN A 1 334 ? -2.127 14.876 14.462 1.00 97.31 334 ASN A O 1
ATOM 2710 N N . ASP A 1 335 ? -1.083 15.888 16.161 1.00 95.44 335 ASP A N 1
ATOM 2711 C CA . ASP A 1 335 ? 0.279 15.547 15.719 1.00 95.44 335 ASP A CA 1
ATOM 2712 C C . ASP A 1 335 ? 0.552 14.039 15.512 1.00 95.44 335 ASP A C 1
ATOM 2714 O O . ASP A 1 335 ? 1.571 13.678 14.921 1.00 95.44 335 ASP A O 1
ATOM 2718 N N . GLU A 1 336 ? -0.296 13.140 16.024 1.00 94.50 336 GLU A N 1
ATOM 2719 C CA . GLU A 1 336 ? -0.108 11.688 15.910 1.00 94.50 336 GLU A CA 1
ATOM 2720 C C . GLU A 1 336 ? -1.276 10.958 15.237 1.00 94.50 336 GLU A C 1
ATOM 2722 O O . GLU A 1 336 ? -1.044 9.940 14.582 1.00 94.50 336 GLU A O 1
ATOM 2727 N N . VAL A 1 337 ? -2.513 11.433 15.381 1.00 96.75 337 VAL A N 1
ATOM 2728 C CA . VAL A 1 337 ? -3.724 10.712 14.974 1.00 96.75 337 VAL A CA 1
ATOM 2729 C C . VAL A 1 337 ? -4.641 11.596 14.138 1.00 96.75 337 VAL A C 1
ATOM 2731 O O . VAL A 1 337 ? -4.915 12.733 14.506 1.00 96.75 337 VAL A O 1
ATOM 2734 N N . ALA A 1 338 ? -5.197 11.015 13.076 1.00 98.31 338 ALA A N 1
ATOM 2735 C CA . ALA A 1 338 ? -6.321 11.569 12.329 1.00 98.31 338 ALA A CA 1
ATOM 2736 C C . ALA A 1 338 ? -7.531 10.624 12.403 1.00 98.31 338 ALA A C 1
ATOM 2738 O O . ALA A 1 338 ? -7.384 9.394 12.396 1.00 98.31 338 ALA A O 1
ATOM 2739 N N . ILE A 1 339 ? -8.732 11.202 12.475 1.00 98.69 339 ILE A N 1
ATOM 2740 C CA . ILE A 1 339 ? -10.007 10.483 12.494 1.00 98.69 339 ILE A CA 1
ATOM 2741 C C . ILE A 1 339 ? -10.873 10.967 11.335 1.00 98.69 339 ILE A C 1
ATOM 2743 O O . ILE A 1 339 ? -11.171 12.155 11.195 1.00 98.69 339 ILE A O 1
ATOM 2747 N N . PHE A 1 340 ? -11.345 10.009 10.546 1.00 98.62 340 PHE A N 1
ATOM 2748 C CA . PHE A 1 340 ? -12.200 10.234 9.392 1.00 98.62 340 PHE A CA 1
ATOM 2749 C C . PHE A 1 340 ? -13.584 9.656 9.645 1.00 98.62 340 PHE A C 1
ATOM 2751 O O . PHE A 1 340 ? -13.718 8.505 10.054 1.00 98.62 340 PHE A O 1
ATOM 2758 N N . LYS A 1 341 ? -14.623 10.435 9.360 1.00 98.50 341 LYS A N 1
ATOM 2759 C CA . LYS A 1 341 ? -16.000 9.957 9.267 1.00 98.50 341 LYS A CA 1
ATOM 2760 C C . LYS A 1 341 ? -16.255 9.378 7.878 1.00 98.50 341 LYS A C 1
ATOM 2762 O O . LYS A 1 341 ? -15.944 10.015 6.870 1.00 98.50 341 LYS A O 1
ATOM 2767 N N . VAL A 1 342 ? -16.872 8.203 7.835 1.00 98.00 342 VAL A N 1
ATOM 2768 C CA . VAL A 1 342 ? -17.279 7.518 6.606 1.00 98.00 342 VAL A CA 1
ATOM 2769 C C . VAL A 1 342 ? -18.622 8.069 6.115 1.00 98.00 342 VAL A C 1
ATOM 2771 O O . VAL A 1 342 ? -19.564 8.223 6.889 1.00 98.00 342 VAL A O 1
ATOM 2774 N N . SER A 1 343 ? -18.716 8.361 4.815 1.00 95.00 343 SER A N 1
ATOM 2775 C CA . SER A 1 343 ? -19.914 8.919 4.160 1.00 95.00 343 SER A CA 1
ATOM 2776 C C . SER A 1 343 ? -20.358 8.114 2.932 1.00 95.00 343 SER A C 1
ATOM 2778 O O . SER A 1 343 ? -20.934 8.667 1.995 1.00 95.00 343 SER A O 1
ATOM 2780 N N . LEU A 1 344 ? -20.089 6.803 2.910 1.00 87.62 344 LEU A N 1
ATOM 2781 C CA . LEU A 1 344 ? -20.478 5.934 1.798 1.00 87.62 344 LEU A CA 1
ATOM 2782 C C . LEU A 1 344 ? -21.998 5.958 1.611 1.00 87.62 344 LEU A C 1
ATOM 2784 O O . LEU A 1 344 ? -22.745 5.477 2.460 1.00 87.62 344 LEU A O 1
ATOM 2788 N N . GLN A 1 345 ? -22.453 6.501 0.480 1.00 64.12 345 GLN A N 1
ATOM 2789 C CA . GLN A 1 345 ? -23.861 6.437 0.100 1.00 64.12 345 GLN A CA 1
ATOM 2790 C C . GLN A 1 345 ? -24.251 4.963 -0.071 1.00 64.12 345 GLN A C 1
ATOM 2792 O O . GLN A 1 345 ? -23.544 4.205 -0.749 1.00 64.12 345 GLN A O 1
ATOM 2797 N N . SER A 1 346 ? -25.329 4.560 0.609 1.00 51.94 346 SER A N 1
ATOM 2798 C CA . SER A 1 346 ? -25.935 3.224 0.539 1.00 51.94 346 SER A CA 1
ATOM 2799 C C . SER A 1 346 ? -26.229 2.831 -0.895 1.00 51.94 346 SER A C 1
ATOM 2801 O O . SER A 1 346 ? -26.961 3.610 -1.549 1.00 51.94 346 SER A O 1
#